Protein AF-A0A7C1YA72-F1 (afdb_monomer_lite)

Foldseek 3Di:
DDDPPDDPPQWDWDWDDDPFKTWIWTQDPNKIKIWIWGWDDDAFIKIWIWIDINNHTDDIDIDTHRDDDPVVVVVVSVVVRVVVVCVVVVVVVLVVVLVVLVVVLVVCVVVVVLVVSLVSLVVSCVSVVLALQSLLSNLLSCCVPVVPLVVSLVSLVSSVVSVVVVPDDLVRDQQLSSLLSSLNSCVSNVVNVSSLVSLVRSCVSPVVPPSSVVVCVVVPVPPQFPDNVDDCPPPSRPPVSVVCVVVVVD

pLDDT: mean 84.55, std 15.11, range [25.08, 98.69]

Sequence (250 aa):
MYYLVMEKRDVINIVSRKSSDFSTKIEHQGKLFYIITEIHGGEPVTISTTIYLEGAHIETLKLTTPVKDENELSALVDRQHDRAVRKITEEETANKTRIAYFREIKHLVRTGYGPRALDATRKALEEFPEDPLMTSYHAYLTATVDNDYDRAVELCREAVKRLKESGATAFDFPYPLFHLNIGRAYLKANMKKDAVESFQKGLSFDPRNRDIVSELKRLGMRKRPIFPSLSRSHPLNKYPGIILTRLKLR

Secondary structure (DSSP, 8-state):
-------S-S--EEEEEETTEEEEEEEETTEEEEEEEEEE-SSSEEEEEEEEETTEEEEEEEEEE----HHHHHHHHHHHHHHHHHHHHHHHHHHHHHHHHHHHHHHHHHHT-HHHHHHHHHHHHHH-TT-HHHHHHHHHHIIIII--HHHHHHHHHHHHHHHHHTT--TTTS-HHHHHHHHHHHHHHTT-HHHHHHHHHHHHHH-TT-HHHHHHHHHTT--PPPSSTTS-TTSHHHHHHHHHHHHTT--

Radius of gyration: 26.86 Å; chains: 1; bounding box: 64×51×76 Å

Structure (mmCIF, N/CA/C/O backbone):
data_AF-A0A7C1YA72-F1
#
_entry.id   AF-A0A7C1YA72-F1
#
loop_
_atom_site.group_PDB
_atom_site.id
_atom_site.type_symbol
_atom_site.label_atom_id
_atom_site.label_alt_id
_atom_site.label_comp_id
_atom_site.label_asym_id
_atom_site.label_entity_id
_atom_site.label_seq_id
_atom_site.pdbx_PDB_ins_code
_atom_site.Cartn_x
_atom_site.Cartn_y
_atom_site.Cartn_z
_atom_site.occupancy
_atom_site.B_iso_or_equiv
_atom_site.auth_seq_id
_atom_site.auth_comp_id
_atom_site.auth_asym_id
_atom_site.auth_atom_id
_atom_site.pdbx_PDB_model_num
ATOM 1 N N . MET A 1 1 ? 7.401 -26.619 -8.516 1.00 33.22 1 MET A N 1
ATOM 2 C CA . MET A 1 1 ? 7.842 -25.296 -9.000 1.00 33.22 1 MET A CA 1
ATOM 3 C C . MET A 1 1 ? 7.022 -24.993 -10.248 1.00 33.22 1 MET A C 1
ATOM 5 O O . MET A 1 1 ? 7.375 -25.448 -11.324 1.00 33.22 1 MET A O 1
ATOM 9 N N . TYR A 1 2 ? 5.839 -24.398 -10.084 1.00 25.08 2 TYR A N 1
ATOM 10 C CA . TYR A 1 2 ? 4.925 -24.144 -11.202 1.00 25.08 2 TYR A CA 1
ATOM 11 C C . TYR A 1 2 ? 5.231 -22.760 -11.777 1.00 25.08 2 TYR A C 1
ATOM 13 O O . TYR A 1 2 ? 4.867 -21.752 -11.180 1.00 25.08 2 TYR A O 1
ATOM 21 N N . TYR A 1 3 ? 5.930 -22.721 -12.912 1.00 28.95 3 TYR A N 1
ATOM 22 C CA . TYR A 1 3 ? 6.029 -21.520 -13.736 1.00 28.95 3 TYR A CA 1
ATOM 23 C C . TYR A 1 3 ? 4.680 -21.309 -14.427 1.00 28.95 3 TYR A C 1
ATOM 25 O O . TYR A 1 3 ? 4.281 -22.100 -15.281 1.00 28.95 3 TYR A O 1
ATOM 33 N N . LEU A 1 4 ? 3.961 -20.259 -14.032 1.00 27.27 4 LEU A N 1
ATOM 34 C CA . LEU A 1 4 ? 2.772 -19.803 -14.739 1.00 27.27 4 LEU A CA 1
ATOM 35 C C . LEU A 1 4 ? 3.249 -19.093 -16.015 1.00 27.27 4 LEU A C 1
ATOM 37 O O . LEU A 1 4 ? 3.658 -17.935 -15.983 1.00 27.27 4 LEU A O 1
ATOM 41 N N . VAL A 1 5 ? 3.258 -19.809 -17.138 1.00 34.44 5 VAL A N 1
ATOM 42 C CA . VAL A 1 5 ? 3.438 -19.206 -18.463 1.00 34.44 5 VAL A CA 1
ATOM 43 C C . VAL A 1 5 ? 2.192 -18.357 -18.729 1.00 34.44 5 VAL A C 1
ATOM 45 O O . VAL A 1 5 ? 1.133 -18.895 -19.041 1.00 34.44 5 VAL A O 1
ATOM 48 N N . MET A 1 6 ? 2.285 -17.039 -18.524 1.00 33.16 6 MET A N 1
ATOM 49 C CA . MET A 1 6 ? 1.198 -16.116 -18.860 1.00 33.16 6 MET A CA 1
ATOM 50 C C . MET A 1 6 ? 1.021 -16.061 -20.380 1.00 33.16 6 MET A C 1
ATOM 52 O O . MET A 1 6 ? 1.974 -15.824 -21.124 1.00 33.16 6 MET A O 1
ATOM 56 N N . GLU A 1 7 ? -0.207 -16.291 -20.845 1.00 36.88 7 GLU A N 1
ATOM 57 C CA . GLU A 1 7 ? -0.567 -16.176 -22.254 1.00 36.88 7 GLU A CA 1
ATOM 58 C C . GLU A 1 7 ? -0.405 -14.728 -22.752 1.00 36.88 7 GLU A C 1
ATOM 60 O O . GLU A 1 7 ? -0.926 -13.781 -22.168 1.00 36.88 7 GLU A O 1
ATOM 65 N N . LYS A 1 8 ? 0.286 -14.594 -23.889 1.00 45.16 8 LYS A N 1
ATOM 66 C CA . LYS A 1 8 ? 0.546 -13.404 -24.725 1.00 45.16 8 LYS A CA 1
ATOM 67 C C . LYS A 1 8 ? -0.725 -12.712 -25.288 1.00 45.16 8 LYS A C 1
ATOM 69 O O . LYS A 1 8 ? -0.730 -12.301 -26.442 1.00 45.16 8 LYS A O 1
ATOM 74 N N . ARG A 1 9 ? -1.837 -12.632 -24.550 1.00 43.72 9 ARG A N 1
ATOM 75 C CA . ARG A 1 9 ? -3.136 -12.212 -25.123 1.00 43.72 9 ARG A CA 1
ATOM 76 C C . ARG A 1 9 ? -3.418 -10.702 -25.124 1.00 43.72 9 ARG A C 1
ATOM 78 O O . ARG A 1 9 ? -4.253 -10.294 -25.917 1.00 43.72 9 ARG A O 1
ATOM 85 N N . ASP A 1 10 ? -2.683 -9.885 -24.364 1.00 47.34 10 ASP A N 1
ATOM 86 C CA . ASP A 1 10 ? -3.024 -8.455 -24.188 1.00 47.34 10 ASP A CA 1
ATOM 87 C C . ASP A 1 10 ? -1.997 -7.457 -24.756 1.00 47.34 10 ASP A C 1
ATOM 89 O O . ASP A 1 10 ? -2.099 -6.262 -24.498 1.00 47.34 10 ASP A O 1
ATOM 93 N N . VAL A 1 11 ? -0.988 -7.915 -25.505 1.00 47.69 11 VAL A N 1
ATOM 94 C CA . VAL A 1 11 ? 0.059 -7.032 -26.047 1.00 47.69 11 VAL A CA 1
ATOM 95 C C . VAL A 1 11 ? 0.218 -7.266 -27.544 1.00 47.69 11 VAL A C 1
ATOM 97 O O . VAL A 1 11 ? 0.832 -8.245 -27.976 1.00 47.69 11 VAL A O 1
ATOM 100 N N . ILE A 1 12 ? -0.331 -6.352 -28.345 1.00 59.88 12 ILE A N 1
ATOM 101 C CA . ILE A 1 12 ? -0.108 -6.315 -29.793 1.00 59.88 12 ILE A CA 1
ATOM 102 C C . ILE A 1 12 ? 1.116 -5.439 -30.044 1.00 59.88 12 ILE A C 1
ATOM 104 O O . ILE A 1 12 ? 1.032 -4.215 -29.968 1.00 59.88 12 ILE A O 1
ATOM 108 N N . ASN A 1 13 ? 2.246 -6.078 -30.345 1.00 56.44 13 ASN A N 1
ATOM 109 C CA . ASN A 1 13 ? 3.475 -5.388 -30.719 1.00 56.44 13 ASN A CA 1
ATOM 110 C C . ASN A 1 13 ? 3.558 -5.272 -32.237 1.00 56.44 13 ASN A C 1
ATOM 112 O O . ASN A 1 13 ? 3.659 -6.280 -32.939 1.00 56.44 13 ASN A O 1
ATOM 116 N N . ILE A 1 14 ? 3.558 -4.038 -32.734 1.00 66.19 14 ILE A N 1
ATOM 117 C CA . ILE A 1 14 ? 3.869 -3.740 -34.133 1.00 66.19 14 ILE A CA 1
ATOM 118 C C . ILE A 1 14 ? 5.165 -2.945 -34.135 1.00 66.19 14 ILE A C 1
ATOM 120 O O . ILE A 1 14 ? 5.203 -1.823 -33.628 1.00 66.19 14 ILE A O 1
ATOM 124 N N . VAL A 1 15 ? 6.209 -3.556 -34.688 1.00 65.94 15 VAL A N 1
ATOM 125 C CA . VAL A 1 15 ? 7.555 -2.989 -34.764 1.00 65.94 15 VAL A CA 1
ATOM 126 C C . VAL A 1 15 ? 7.811 -2.529 -36.195 1.00 65.94 15 VAL A C 1
ATOM 128 O O . VAL A 1 15 ? 7.643 -3.304 -37.137 1.00 65.94 15 VAL A O 1
ATOM 131 N N . SER A 1 16 ? 8.223 -1.275 -36.361 1.00 65.12 16 SER A N 1
ATOM 132 C CA . SER A 1 16 ? 8.635 -0.707 -37.646 1.00 65.12 16 SER A CA 1
ATOM 133 C C . SER A 1 16 ? 10.091 -0.269 -37.575 1.00 65.12 16 SER A C 1
ATOM 135 O O . SER A 1 16 ? 10.494 0.429 -36.646 1.00 65.12 16 SER A O 1
ATOM 137 N N . ARG A 1 17 ? 10.873 -0.645 -38.590 1.00 61.62 17 ARG A N 1
ATOM 138 C CA . ARG A 1 17 ? 12.284 -0.273 -38.726 1.00 61.62 17 ARG A CA 1
ATOM 139 C C . ARG A 1 17 ? 12.458 0.463 -40.059 1.00 61.62 17 ARG A C 1
ATOM 141 O O . ARG A 1 17 ? 12.467 -0.166 -41.115 1.00 61.62 17 ARG A O 1
ATOM 148 N N . LYS A 1 18 ? 12.520 1.798 -40.022 1.00 57.44 18 LYS A N 1
ATOM 149 C CA . LYS A 1 18 ? 12.964 2.629 -41.159 1.00 57.44 18 LYS A CA 1
ATOM 150 C C . LYS A 1 18 ? 14.380 3.128 -40.874 1.00 57.44 18 LYS A C 1
ATOM 152 O O . LYS A 1 18 ? 14.807 3.132 -39.730 1.00 57.44 18 LYS A O 1
ATOM 157 N N . SER A 1 19 ? 15.103 3.527 -41.918 1.00 50.66 19 SER A N 1
ATOM 158 C CA . SER A 1 19 ? 16.554 3.787 -41.923 1.00 50.66 19 SER A CA 1
ATOM 159 C C . SER A 1 19 ? 17.094 4.795 -40.889 1.00 50.66 19 SER A C 1
ATOM 161 O O . SER A 1 19 ? 18.307 4.892 -40.758 1.00 50.66 19 SER A O 1
ATOM 163 N N . SER A 1 20 ? 16.243 5.523 -40.157 1.00 54.72 20 SER A N 1
ATOM 164 C CA . SER A 1 20 ? 16.632 6.441 -39.071 1.00 54.72 20 SER A CA 1
ATOM 165 C C . SER A 1 20 ? 15.836 6.271 -37.767 1.00 54.72 20 SER A C 1
ATOM 167 O O . SER A 1 20 ? 16.267 6.783 -36.734 1.00 54.72 20 SER A O 1
ATOM 169 N N . ASP A 1 21 ? 14.708 5.546 -37.801 1.00 61.56 21 ASP A N 1
ATOM 170 C CA . ASP A 1 21 ? 13.703 5.558 -36.733 1.00 61.56 21 ASP A CA 1
ATOM 171 C C . ASP A 1 21 ? 13.214 4.127 -36.447 1.00 61.56 21 ASP A C 1
ATOM 173 O O . ASP A 1 21 ? 12.765 3.394 -37.343 1.00 61.56 21 ASP A O 1
ATOM 177 N N . PHE A 1 22 ? 13.276 3.738 -35.175 1.00 78.69 22 PHE A N 1
ATOM 178 C CA . PHE A 1 22 ? 12.800 2.459 -34.657 1.00 78.69 22 PHE A CA 1
ATOM 179 C C . PHE A 1 22 ? 11.583 2.692 -33.767 1.00 78.69 22 PHE A C 1
ATOM 181 O O . PHE A 1 22 ? 11.692 3.366 -32.748 1.00 78.69 22 PHE A O 1
ATOM 188 N N . SER A 1 23 ? 10.413 2.163 -34.129 1.00 84.81 23 SER A N 1
ATOM 189 C CA . SER A 1 23 ? 9.198 2.387 -33.340 1.00 84.81 23 SER A CA 1
ATOM 190 C C . SER A 1 23 ? 8.441 1.113 -33.009 1.00 84.81 23 SER A C 1
ATOM 192 O O . SER A 1 23 ? 8.334 0.196 -33.826 1.00 84.81 23 SER A O 1
ATOM 194 N N . THR A 1 24 ? 7.880 1.095 -31.801 1.00 87.75 24 THR A N 1
ATOM 195 C CA . THR A 1 24 ? 6.980 0.049 -31.323 1.00 87.75 24 THR A CA 1
ATOM 196 C C . THR A 1 24 ? 5.694 0.691 -30.840 1.00 87.75 24 THR A C 1
ATOM 198 O O . THR A 1 24 ? 5.693 1.574 -29.978 1.00 87.75 24 THR A O 1
ATOM 201 N N . LYS A 1 25 ? 4.579 0.223 -31.394 1.00 87.19 25 LYS A N 1
ATOM 202 C CA . LYS A 1 25 ? 3.244 0.498 -30.869 1.00 87.19 25 LYS A CA 1
ATOM 203 C C . LYS A 1 25 ? 2.861 -0.626 -29.917 1.00 87.19 25 LYS A C 1
ATOM 205 O O . LYS A 1 25 ? 2.929 -1.791 -30.306 1.00 87.19 25 LYS A O 1
ATOM 210 N N . ILE A 1 26 ? 2.448 -0.257 -28.710 1.00 85.25 26 ILE A N 1
ATOM 211 C CA . ILE A 1 26 ? 1.999 -1.182 -27.671 1.00 85.25 26 ILE A CA 1
ATOM 212 C C . ILE A 1 26 ? 0.616 -0.738 -27.223 1.00 85.25 26 ILE A C 1
ATOM 214 O O . ILE A 1 26 ? 0.441 0.372 -26.723 1.00 85.25 26 ILE A O 1
ATOM 218 N N . GLU A 1 27 ? -0.374 -1.603 -27.392 1.00 82.19 27 GLU A N 1
ATOM 219 C CA . GLU A 1 27 ? -1.636 -1.450 -26.676 1.00 82.19 27 GLU A CA 1
ATOM 220 C C . GLU A 1 27 ? -1.507 -2.107 -25.305 1.00 82.19 27 GLU A C 1
ATOM 222 O O . GLU A 1 27 ? -1.067 -3.252 -25.196 1.00 82.19 27 GLU A O 1
ATOM 227 N N . HIS A 1 28 ? -1.826 -1.353 -24.257 1.00 72.75 28 HIS A N 1
ATOM 228 C CA . HIS A 1 28 ? -1.589 -1.764 -22.885 1.00 72.75 28 HIS A CA 1
ATOM 229 C C . HIS A 1 28 ? -2.632 -1.153 -21.943 1.00 72.75 28 HIS A C 1
ATOM 231 O O . HIS A 1 28 ? -2.741 0.066 -21.832 1.00 72.75 28 HIS A O 1
ATOM 237 N N . GLN A 1 29 ? -3.431 -1.994 -21.274 1.00 67.94 29 GLN A N 1
ATOM 238 C CA . GLN A 1 29 ? -4.585 -1.577 -20.449 1.00 67.94 29 GLN A CA 1
ATOM 239 C C . GLN A 1 29 ? -5.614 -0.707 -21.197 1.00 67.94 29 GLN A C 1
ATOM 241 O O . GLN A 1 29 ? -6.189 0.220 -20.627 1.00 67.94 29 GLN A O 1
ATOM 246 N N . GLY A 1 30 ? -5.823 -0.980 -22.490 1.00 75.06 30 GLY A N 1
ATOM 247 C CA . GLY A 1 30 ? -6.696 -0.185 -23.364 1.00 75.06 30 GLY A CA 1
ATOM 248 C C . GLY A 1 30 ? -6.152 1.208 -23.696 1.00 75.06 30 GLY A C 1
ATOM 249 O O . GLY A 1 30 ? -6.824 1.976 -24.379 1.00 75.06 30 GLY A O 1
ATOM 250 N N . LYS A 1 31 ? -4.941 1.532 -23.228 1.00 79.38 31 LYS A N 1
ATOM 251 C CA . LYS A 1 31 ? -4.210 2.749 -23.568 1.00 79.38 31 LYS A CA 1
ATOM 252 C C . LYS A 1 31 ? -3.142 2.440 -24.597 1.00 79.38 31 LYS A C 1
ATOM 254 O O . LYS A 1 31 ? -2.554 1.358 -24.616 1.00 79.38 31 LYS A O 1
ATOM 259 N N . LEU A 1 32 ? -2.878 3.412 -25.453 1.00 83.94 32 LEU A N 1
ATOM 260 C CA . LEU A 1 32 ? -2.000 3.223 -26.592 1.00 83.94 32 LEU A CA 1
ATOM 261 C C . LEU A 1 32 ? -0.663 3.913 -26.372 1.00 83.94 32 LEU A C 1
ATOM 263 O O . LEU A 1 32 ? -0.595 5.140 -26.354 1.00 83.94 32 LEU A O 1
ATOM 267 N N . PHE A 1 33 ? 0.395 3.125 -26.237 1.00 88.25 33 PHE A N 1
ATOM 268 C CA . PHE A 1 33 ? 1.755 3.621 -26.137 1.00 88.25 33 PHE A CA 1
ATOM 269 C C . PHE A 1 33 ? 2.441 3.577 -27.500 1.00 88.25 33 PHE A C 1
ATOM 271 O O . PHE A 1 33 ? 2.348 2.591 -28.236 1.00 88.25 33 PHE A O 1
ATOM 278 N N . TYR A 1 34 ? 3.164 4.645 -27.818 1.00 89.50 34 TYR A N 1
ATOM 279 C CA . TYR A 1 34 ? 4.090 4.688 -28.941 1.00 89.50 34 TYR A CA 1
ATOM 280 C C . TYR A 1 34 ? 5.481 4.953 -28.401 1.00 89.50 34 TYR A C 1
ATOM 282 O O . TYR A 1 34 ? 5.719 5.962 -27.746 1.00 89.50 34 TYR A O 1
ATOM 290 N N . ILE A 1 35 ? 6.395 4.038 -28.674 1.00 91.19 35 ILE A N 1
ATOM 291 C CA . ILE A 1 35 ? 7.795 4.167 -28.300 1.00 91.19 35 ILE A CA 1
ATOM 292 C C . ILE A 1 35 ? 8.547 4.402 -29.594 1.00 91.19 35 ILE A C 1
ATOM 294 O O . ILE A 1 35 ? 8.421 3.607 -30.524 1.00 91.19 35 ILE A O 1
ATOM 298 N N . ILE A 1 36 ? 9.289 5.496 -29.671 1.00 89.94 36 ILE A N 1
ATOM 299 C CA . ILE A 1 36 ? 10.061 5.872 -30.852 1.00 89.94 36 ILE A CA 1
ATOM 300 C C . ILE A 1 36 ? 11.501 6.065 -30.407 1.00 89.94 36 ILE A C 1
ATOM 302 O O . ILE A 1 36 ? 11.765 6.824 -29.480 1.00 89.94 36 ILE A O 1
ATOM 306 N N . THR A 1 37 ? 12.420 5.366 -31.053 1.00 90.88 37 THR A N 1
ATOM 307 C CA . THR A 1 37 ? 13.854 5.513 -30.863 1.00 90.88 37 THR A CA 1
ATOM 308 C C . THR A 1 37 ? 14.465 6.095 -32.124 1.00 90.88 37 THR A C 1
ATOM 310 O O . THR A 1 37 ? 14.395 5.491 -33.192 1.00 90.88 37 THR A O 1
ATOM 313 N N . GLU A 1 38 ? 15.061 7.269 -31.980 1.00 89.81 38 GLU A N 1
ATOM 314 C CA . GLU A 1 38 ? 15.675 8.042 -33.052 1.00 89.81 38 GLU A CA 1
ATOM 315 C C . GLU A 1 38 ? 17.168 8.190 -32.781 1.00 89.81 38 GLU A C 1
ATOM 317 O O . GLU A 1 38 ? 17.616 8.291 -31.631 1.00 89.81 38 GLU A O 1
ATOM 322 N N . ILE A 1 39 ? 17.945 8.219 -33.857 1.00 86.88 39 ILE A N 1
ATOM 323 C CA . ILE A 1 39 ? 19.378 8.482 -33.810 1.00 86.88 39 ILE A CA 1
ATOM 324 C C . ILE A 1 39 ? 19.610 9.909 -34.308 1.00 86.88 39 ILE A C 1
ATOM 326 O O . ILE A 1 39 ? 19.174 10.279 -35.395 1.00 86.88 39 ILE A O 1
ATOM 330 N N . HIS A 1 40 ? 20.319 10.717 -33.525 1.00 84.88 40 HIS A N 1
ATOM 331 C CA . HIS A 1 40 ? 20.661 12.092 -33.875 1.00 84.88 40 HIS A CA 1
ATOM 332 C C . HIS A 1 40 ? 22.167 12.345 -33.805 1.00 84.88 40 HIS A C 1
ATOM 334 O O . HIS A 1 40 ? 22.874 11.791 -32.960 1.00 84.88 40 HIS A O 1
ATOM 340 N N . GLY A 1 41 ? 22.626 13.296 -34.620 1.00 75.88 41 GLY A N 1
ATOM 341 C CA . GLY A 1 41 ? 24.008 13.772 -34.619 1.00 75.88 41 GLY A CA 1
ATOM 342 C C . GLY A 1 41 ? 24.950 12.934 -35.485 1.00 75.88 41 GLY A C 1
ATOM 343 O O . GLY A 1 41 ? 24.522 12.034 -36.200 1.00 75.88 41 GLY A O 1
ATOM 344 N N . GLY A 1 42 ? 26.235 13.296 -35.439 1.00 70.31 42 GLY A N 1
ATOM 345 C CA . GLY A 1 42 ? 27.318 12.632 -36.171 1.00 70.31 42 GLY A CA 1
ATOM 346 C C . GLY A 1 42 ? 28.364 12.065 -35.216 1.00 70.31 42 GLY A C 1
ATOM 347 O O . GLY A 1 42 ? 28.489 10.854 -35.105 1.00 70.31 42 GLY A O 1
ATOM 348 N N . GLU A 1 43 ? 29.072 12.926 -34.475 1.00 76.38 43 GLU A N 1
ATOM 349 C CA . GLU A 1 43 ? 30.026 12.499 -33.440 1.00 76.38 43 GLU A CA 1
ATOM 350 C C . GLU A 1 43 ? 30.034 13.478 -32.243 1.00 76.38 43 GLU A C 1
ATOM 352 O O . GLU A 1 43 ? 30.381 14.647 -32.427 1.00 76.38 43 GLU A O 1
ATOM 357 N N . PRO A 1 44 ? 29.678 13.037 -31.015 1.00 81.62 44 PRO A N 1
ATOM 358 C CA . PRO A 1 44 ? 29.122 11.726 -30.666 1.00 81.62 44 PRO A CA 1
ATOM 359 C C . PRO A 1 44 ? 27.658 11.570 -31.112 1.00 81.62 44 PRO A C 1
ATOM 361 O O . PRO A 1 44 ? 26.889 12.535 -31.148 1.00 81.62 44 PRO A O 1
ATOM 364 N N . VAL A 1 45 ? 27.263 10.334 -31.415 1.00 87.75 45 VAL A N 1
ATOM 365 C CA . VAL A 1 45 ? 25.881 9.983 -31.765 1.00 87.75 45 VAL A CA 1
ATOM 366 C C . VAL A 1 45 ? 25.016 10.016 -30.506 1.00 87.75 45 VAL A C 1
ATOM 368 O O . VAL A 1 45 ? 25.449 9.605 -29.429 1.00 87.75 45 VAL A O 1
ATOM 371 N N . THR A 1 46 ? 23.780 10.495 -30.619 1.00 89.44 46 THR A N 1
ATOM 372 C CA . THR A 1 46 ? 22.794 10.488 -29.533 1.00 89.44 46 THR A CA 1
ATOM 373 C C . THR A 1 46 ? 21.586 9.657 -29.927 1.00 89.44 46 THR A C 1
ATOM 375 O O . THR A 1 46 ? 20.924 9.954 -30.913 1.00 89.44 46 THR A O 1
ATOM 378 N N . ILE A 1 47 ? 21.272 8.647 -29.123 1.00 90.38 47 ILE A N 1
ATOM 379 C CA . ILE A 1 47 ? 20.080 7.817 -29.263 1.00 90.38 47 ILE A CA 1
ATOM 380 C C . ILE A 1 47 ? 19.018 8.346 -28.293 1.00 90.38 47 ILE A C 1
ATOM 382 O O . ILE A 1 47 ? 19.230 8.363 -27.072 1.00 90.38 47 ILE A O 1
ATOM 386 N N . SER A 1 48 ? 17.892 8.800 -28.833 1.00 91.06 48 SER A N 1
ATOM 387 C CA . SER A 1 48 ? 16.735 9.281 -28.077 1.00 91.06 48 SER A CA 1
ATOM 388 C C . SER A 1 48 ? 15.623 8.246 -28.152 1.00 91.06 48 SER A C 1
ATOM 390 O O . SER A 1 48 ? 15.133 7.979 -29.237 1.00 91.06 48 SER A O 1
ATOM 392 N N . THR A 1 49 ? 15.183 7.693 -27.023 1.00 93.06 49 THR A N 1
ATOM 393 C CA . THR A 1 49 ? 13.975 6.859 -26.947 1.00 93.06 49 THR A CA 1
ATOM 394 C C . THR A 1 49 ? 12.863 7.635 -26.253 1.00 93.06 49 THR A C 1
ATOM 396 O O . THR A 1 49 ? 12.942 7.897 -25.052 1.00 93.06 49 THR A O 1
ATOM 399 N N . THR A 1 50 ? 11.830 8.004 -26.999 1.00 90.94 50 THR A N 1
ATOM 400 C CA . THR A 1 50 ? 10.669 8.751 -26.520 1.00 90.94 50 THR A CA 1
ATOM 401 C C . THR A 1 50 ? 9.459 7.845 -26.357 1.00 90.94 50 THR A C 1
ATOM 403 O O . THR A 1 50 ? 9.116 7.076 -27.252 1.00 90.94 50 THR A O 1
ATOM 406 N N . ILE A 1 51 ? 8.798 7.962 -25.208 1.00 91.00 51 ILE A N 1
ATOM 407 C CA . ILE A 1 51 ? 7.556 7.268 -24.882 1.00 91.00 51 ILE A CA 1
ATOM 408 C C . ILE A 1 51 ? 6.407 8.269 -25.005 1.00 91.00 51 ILE A C 1
ATOM 410 O O . ILE A 1 51 ? 6.412 9.317 -24.355 1.00 91.00 51 ILE A O 1
ATOM 414 N N . TYR A 1 52 ? 5.409 7.920 -25.808 1.00 84.25 52 TYR A N 1
ATOM 415 C CA . TYR A 1 52 ? 4.143 8.629 -25.927 1.00 84.25 52 TYR A CA 1
ATOM 416 C C . TYR A 1 52 ? 3.003 7.759 -25.403 1.00 84.25 52 TYR A C 1
ATOM 418 O O . TYR A 1 52 ? 2.969 6.561 -25.675 1.00 84.25 52 TYR A O 1
ATOM 426 N N . LEU A 1 53 ? 2.040 8.369 -24.719 1.00 84.19 53 LEU A N 1
ATOM 427 C CA . LEU A 1 53 ? 0.792 7.753 -24.273 1.00 84.19 53 LEU A CA 1
ATOM 428 C C . LEU A 1 53 ? -0.373 8.490 -24.927 1.00 84.19 53 LEU A C 1
ATOM 430 O O . LEU A 1 53 ? -0.532 9.689 -24.723 1.00 84.19 53 LEU A O 1
ATOM 434 N N . GLU A 1 54 ? -1.163 7.789 -25.736 1.00 83.31 54 GLU A N 1
ATOM 435 C CA . GLU A 1 54 ? -2.301 8.355 -26.478 1.00 83.31 54 GLU A CA 1
ATOM 436 C C . GLU A 1 54 ? -1.918 9.603 -27.301 1.00 83.31 54 GLU A C 1
ATOM 438 O O . GLU A 1 54 ? -2.712 10.515 -27.507 1.00 83.31 54 GLU A O 1
ATOM 443 N N . GLY A 1 55 ? -0.670 9.642 -27.782 1.00 77.19 55 GLY A N 1
ATOM 444 C CA . GLY A 1 55 ? -0.106 10.761 -28.544 1.00 77.19 55 GLY A CA 1
ATOM 445 C C . GLY A 1 55 ? 0.505 11.884 -27.696 1.00 77.19 55 GLY A C 1
ATOM 446 O O . GLY A 1 55 ? 1.169 12.756 -28.252 1.00 77.19 55 GLY A O 1
ATOM 447 N N . ALA A 1 56 ? 0.356 11.860 -26.369 1.00 75.44 56 ALA A N 1
ATOM 448 C CA . ALA A 1 56 ? 1.016 12.800 -25.467 1.00 75.44 56 ALA A CA 1
ATOM 449 C C . ALA A 1 56 ? 2.430 12.324 -25.109 1.00 75.44 56 ALA A C 1
ATOM 451 O O . ALA A 1 56 ? 2.637 11.149 -24.814 1.00 75.44 56 ALA A O 1
ATOM 452 N N . HIS A 1 57 ? 3.403 13.237 -25.120 1.00 86.00 57 HIS A N 1
ATOM 453 C CA . HIS A 1 57 ? 4.767 12.962 -24.656 1.00 86.00 57 HIS A CA 1
ATOM 454 C C . HIS A 1 57 ? 4.769 12.625 -23.159 1.00 86.00 57 HIS A C 1
ATOM 456 O O . HIS A 1 57 ? 4.161 13.345 -22.369 1.00 86.00 57 HIS A O 1
ATOM 462 N N . ILE A 1 58 ? 5.449 11.540 -22.783 1.00 86.38 58 ILE A N 1
ATOM 463 C CA . ILE A 1 58 ? 5.615 11.120 -21.385 1.00 86.38 58 ILE A CA 1
ATOM 464 C C . ILE A 1 58 ? 7.055 11.323 -20.932 1.00 86.38 58 ILE A C 1
ATOM 466 O O . ILE A 1 58 ? 7.313 11.947 -19.906 1.00 86.38 58 ILE A O 1
ATOM 470 N N . GLU A 1 59 ? 8.008 10.784 -21.688 1.00 87.44 59 GLU A N 1
ATOM 471 C CA . GLU A 1 59 ? 9.414 10.771 -21.297 1.00 87.44 59 GLU A CA 1
ATOM 472 C C . GLU A 1 59 ? 10.304 10.611 -22.528 1.00 87.44 59 GLU A C 1
ATOM 474 O O . GLU A 1 59 ? 9.926 9.951 -23.494 1.00 87.44 59 GLU A O 1
ATOM 479 N N . THR A 1 60 ? 11.509 11.183 -22.479 1.00 90.19 60 THR A N 1
ATOM 480 C CA . THR A 1 60 ? 12.569 10.918 -23.459 1.00 90.19 60 THR A CA 1
ATOM 481 C C . THR A 1 60 ? 13.839 10.486 -22.738 1.00 90.19 60 THR A C 1
ATOM 483 O O . THR A 1 60 ? 14.426 11.260 -21.983 1.00 90.19 60 THR A O 1
ATOM 486 N N . LEU A 1 61 ? 14.295 9.267 -23.014 1.00 88.50 61 LEU A N 1
ATOM 487 C CA . LEU A 1 61 ? 15.572 8.725 -22.563 1.00 88.50 61 LEU A CA 1
ATOM 488 C C . LEU A 1 61 ? 16.646 9.055 -23.600 1.00 88.50 61 LEU A C 1
ATOM 490 O O . LEU A 1 61 ? 16.473 8.741 -24.773 1.00 88.50 61 LEU A O 1
ATOM 494 N N . LYS A 1 62 ? 17.765 9.650 -23.185 1.00 91.94 62 LYS A N 1
ATOM 495 C CA . LYS A 1 62 ? 18.882 9.974 -24.086 1.00 91.94 62 LYS A CA 1
ATOM 496 C C . LYS A 1 62 ? 20.132 9.192 -23.704 1.00 91.94 62 LYS A C 1
ATOM 498 O O . LYS A 1 62 ? 20.460 9.090 -22.524 1.00 91.94 62 LYS A O 1
ATOM 503 N N . LEU A 1 63 ? 20.827 8.663 -24.704 1.00 89.44 63 LEU A N 1
ATOM 504 C CA . LEU A 1 63 ? 22.126 8.012 -24.570 1.00 89.44 63 LEU A CA 1
ATOM 505 C C . LEU A 1 63 ? 23.068 8.585 -25.626 1.00 89.44 63 LEU A C 1
ATOM 507 O O . LEU A 1 63 ? 22.819 8.430 -26.815 1.00 89.44 63 LEU A O 1
ATOM 511 N N . THR A 1 64 ? 24.154 9.219 -25.198 1.00 89.81 64 THR A N 1
ATOM 512 C CA . THR A 1 64 ? 25.190 9.728 -26.104 1.00 89.81 64 THR A CA 1
ATOM 513 C C . THR A 1 64 ? 26.372 8.766 -26.101 1.00 89.81 64 THR A C 1
ATOM 515 O O . THR A 1 64 ? 26.837 8.362 -25.036 1.00 89.81 64 THR A O 1
ATOM 518 N N . THR A 1 65 ? 26.841 8.372 -27.284 1.00 84.31 65 THR A N 1
ATOM 519 C CA . THR A 1 65 ? 27.867 7.340 -27.465 1.00 84.31 65 THR A CA 1
ATOM 520 C C . THR A 1 65 ? 28.861 7.716 -28.575 1.00 84.31 65 THR A C 1
ATOM 522 O O . THR A 1 65 ? 28.457 8.295 -29.584 1.00 84.31 65 THR A O 1
ATOM 525 N N . PRO A 1 66 ? 30.164 7.404 -28.422 1.00 87.44 66 PRO A N 1
ATOM 526 C CA . PRO A 1 66 ? 31.161 7.575 -29.480 1.00 87.44 66 PRO A CA 1
ATOM 527 C C . PRO A 1 66 ? 31.219 6.385 -30.459 1.00 87.44 66 PRO A C 1
ATOM 529 O O . PRO A 1 66 ? 32.076 6.376 -31.340 1.00 87.44 66 PRO A O 1
ATOM 532 N N . VAL A 1 67 ? 30.372 5.362 -30.274 1.00 84.38 67 VAL A N 1
ATOM 533 C CA . VAL A 1 67 ? 30.343 4.144 -31.101 1.00 84.38 67 VAL A CA 1
ATOM 534 C C . VAL A 1 67 ? 30.076 4.488 -32.566 1.00 84.38 67 VAL A C 1
ATOM 536 O O . VAL A 1 67 ? 29.117 5.192 -32.875 1.00 84.38 67 VAL A O 1
ATOM 539 N N . LYS A 1 68 ? 30.932 3.962 -33.450 1.00 76.50 68 LYS A N 1
ATOM 540 C CA . LYS A 1 68 ? 30.891 4.196 -34.904 1.00 76.50 68 LYS A CA 1
ATOM 541 C C . LYS A 1 68 ? 30.437 2.980 -35.705 1.00 76.50 68 LYS A C 1
ATOM 543 O O . LYS A 1 68 ? 29.975 3.138 -36.827 1.00 76.50 68 LYS A O 1
ATOM 548 N N . ASP A 1 69 ? 30.619 1.781 -35.154 1.00 85.81 69 ASP A N 1
ATOM 549 C CA . ASP A 1 69 ? 30.234 0.545 -35.826 1.00 85.81 69 ASP A CA 1
ATOM 550 C C . ASP A 1 69 ? 28.705 0.454 -35.918 1.00 85.81 69 ASP A C 1
ATOM 552 O O . ASP A 1 69 ? 28.007 0.562 -34.908 1.00 85.81 69 ASP A O 1
ATOM 556 N N . GLU A 1 70 ? 28.178 0.276 -37.131 1.00 81.69 70 GLU A N 1
ATOM 557 C CA . GLU A 1 70 ? 26.732 0.262 -37.379 1.00 81.69 70 GLU A CA 1
ATOM 558 C C . GLU A 1 70 ? 26.025 -0.893 -36.658 1.00 81.69 70 GLU A C 1
ATOM 560 O O . GLU A 1 70 ? 24.905 -0.721 -36.170 1.00 81.69 70 GLU A O 1
ATOM 565 N N . ASN A 1 71 ? 26.672 -2.058 -36.535 1.00 83.31 71 ASN A N 1
ATOM 566 C CA . ASN A 1 71 ? 26.081 -3.206 -35.845 1.00 83.31 71 ASN A CA 1
ATOM 567 C C . ASN A 1 71 ? 26.031 -2.963 -34.333 1.00 83.31 71 ASN A C 1
ATOM 569 O O . ASN A 1 71 ? 25.018 -3.240 -33.687 1.00 83.31 71 ASN A O 1
ATOM 573 N N . GLU A 1 72 ? 27.102 -2.411 -33.764 1.00 83.56 72 GLU A N 1
ATOM 574 C CA . GLU A 1 72 ? 27.171 -2.039 -32.352 1.00 83.56 72 GLU A CA 1
ATOM 575 C C . GLU A 1 72 ? 26.181 -0.913 -32.016 1.00 83.56 72 GLU A C 1
ATOM 577 O O . GLU A 1 72 ? 25.497 -0.971 -30.986 1.00 83.56 72 GLU A O 1
ATOM 582 N N . LEU A 1 73 ? 26.032 0.072 -32.907 1.00 84.94 73 LEU A N 1
ATOM 583 C CA . LEU A 1 73 ? 25.049 1.144 -32.775 1.00 84.94 73 LEU A CA 1
ATOM 584 C C . LEU A 1 73 ? 23.615 0.600 -32.855 1.00 84.94 73 LEU A C 1
ATOM 586 O O . LEU A 1 73 ? 22.794 0.934 -32.000 1.00 84.94 73 LEU A O 1
ATOM 590 N N . SER A 1 74 ? 23.322 -0.300 -33.801 1.00 84.81 74 SER A N 1
ATOM 591 C CA . SER A 1 74 ? 22.020 -0.977 -33.888 1.00 84.81 74 SER A CA 1
ATOM 592 C C . SER A 1 74 ? 21.710 -1.771 -32.616 1.00 84.81 74 SER A C 1
ATOM 594 O O . SER A 1 74 ? 20.592 -1.708 -32.110 1.00 84.81 74 SER A O 1
ATOM 596 N N . ALA A 1 75 ? 22.691 -2.480 -32.050 1.00 85.06 75 ALA A N 1
ATOM 597 C CA . ALA A 1 75 ? 22.505 -3.218 -30.802 1.00 85.06 75 ALA A CA 1
ATOM 598 C C . ALA A 1 75 ? 22.255 -2.289 -29.600 1.00 85.06 75 ALA A C 1
ATOM 600 O O . ALA A 1 75 ? 21.539 -2.649 -28.663 1.00 85.06 75 ALA A O 1
ATOM 601 N N . LEU A 1 76 ? 22.843 -1.089 -29.586 1.00 86.19 76 LEU A N 1
ATOM 602 C CA . LEU A 1 76 ? 22.564 -0.073 -28.566 1.00 86.19 76 LEU A CA 1
ATOM 603 C C . LEU A 1 76 ? 21.146 0.489 -28.681 1.00 86.19 76 LEU A C 1
ATOM 605 O O . LEU A 1 76 ? 20.478 0.617 -27.654 1.00 86.19 76 LEU A O 1
ATOM 609 N N . VAL A 1 77 ? 20.688 0.769 -29.903 1.00 87.81 77 VAL A N 1
ATOM 610 C CA . VAL A 1 77 ? 19.311 1.198 -30.193 1.00 87.81 77 VAL A CA 1
ATOM 611 C C . VAL A 1 77 ? 18.316 0.150 -29.707 1.00 87.81 77 VAL A C 1
ATOM 613 O O . VAL A 1 77 ? 17.431 0.478 -28.919 1.00 87.81 77 VAL A O 1
ATOM 616 N N . ASP A 1 78 ? 18.520 -1.114 -30.087 1.00 85.50 78 ASP A N 1
ATOM 617 C CA . ASP A 1 78 ? 17.648 -2.224 -29.691 1.00 85.50 78 ASP A CA 1
ATOM 618 C C . ASP A 1 78 ? 17.600 -2.374 -28.165 1.00 85.50 78 ASP A C 1
ATOM 620 O O . ASP A 1 78 ? 16.523 -2.408 -27.574 1.00 85.50 78 ASP A O 1
ATOM 624 N N . ARG A 1 79 ? 18.757 -2.352 -27.486 1.00 85.69 79 ARG A N 1
ATOM 625 C CA . ARG A 1 79 ? 18.813 -2.427 -26.014 1.00 85.69 79 ARG A CA 1
ATOM 626 C C . ARG A 1 79 ? 18.099 -1.266 -25.328 1.00 85.69 79 ARG A C 1
ATOM 628 O O . ARG A 1 79 ? 17.430 -1.479 -24.316 1.00 85.69 79 ARG A O 1
ATOM 635 N N . GLN A 1 80 ? 18.277 -0.039 -25.818 1.00 87.38 80 GLN A N 1
ATOM 636 C CA . GLN A 1 80 ? 17.642 1.133 -25.215 1.00 87.38 80 GLN A CA 1
ATOM 637 C C . GLN A 1 80 ? 16.125 1.103 -25.424 1.00 87.38 80 GLN A C 1
ATOM 639 O O . GLN A 1 80 ? 15.372 1.374 -24.487 1.00 87.38 80 GLN A O 1
ATOM 644 N N . HIS A 1 81 ? 15.680 0.724 -26.618 1.00 88.44 81 HIS A N 1
ATOM 645 C CA . HIS A 1 81 ? 14.266 0.613 -26.939 1.00 88.44 81 HIS A CA 1
ATOM 646 C C . HIS A 1 81 ? 13.587 -0.510 -26.152 1.00 88.44 81 HIS A C 1
ATOM 648 O O . HIS A 1 81 ? 12.564 -0.278 -25.509 1.00 88.44 81 HIS A O 1
ATOM 654 N N . ASP A 1 82 ? 14.194 -1.699 -26.103 1.00 85.75 82 ASP A N 1
ATOM 655 C CA . ASP A 1 82 ? 13.699 -2.827 -25.311 1.00 85.75 82 ASP A CA 1
ATOM 656 C C . ASP A 1 82 ? 13.590 -2.465 -23.831 1.00 85.75 82 ASP A C 1
ATOM 658 O O . ASP A 1 82 ? 12.663 -2.898 -23.151 1.00 85.75 82 ASP A O 1
ATOM 662 N N . ARG A 1 83 ? 14.502 -1.635 -23.314 1.00 86.88 83 ARG A N 1
ATOM 663 C CA . ARG A 1 83 ? 14.416 -1.127 -21.942 1.00 86.88 83 ARG A CA 1
ATOM 664 C C . ARG A 1 83 ? 13.185 -0.242 -21.731 1.00 86.88 83 ARG A C 1
ATOM 666 O O . ARG A 1 83 ? 12.554 -0.351 -20.683 1.00 86.88 83 ARG A O 1
ATOM 673 N N . ALA A 1 84 ? 12.833 0.614 -22.690 1.00 84.62 84 ALA A N 1
ATOM 674 C CA . ALA A 1 84 ? 11.631 1.447 -22.607 1.00 84.62 84 ALA A CA 1
ATOM 675 C C . ALA A 1 84 ? 10.344 0.609 -22.687 1.00 84.62 84 ALA A C 1
ATOM 677 O O . ALA A 1 84 ? 9.425 0.817 -21.896 1.00 84.62 84 ALA A O 1
ATOM 678 N N . VAL A 1 85 ? 10.312 -0.391 -23.575 1.00 85.44 85 VAL A N 1
ATOM 679 C CA . VAL A 1 85 ? 9.224 -1.381 -23.662 1.00 85.44 85 VAL A CA 1
ATOM 680 C C . VAL A 1 85 ? 9.076 -2.122 -22.332 1.00 85.44 85 VAL A C 1
ATOM 682 O O . VAL A 1 85 ? 7.984 -2.170 -21.762 1.00 85.44 85 VAL A O 1
ATOM 685 N N . ARG A 1 86 ? 10.188 -2.654 -21.805 1.00 84.94 86 ARG A N 1
ATOM 686 C CA . ARG A 1 86 ? 10.217 -3.379 -20.531 1.00 84.94 86 ARG A CA 1
ATOM 687 C C . ARG A 1 86 ? 9.708 -2.521 -19.393 1.00 84.94 86 ARG A C 1
ATOM 689 O O . ARG A 1 86 ? 8.854 -3.002 -18.667 1.00 84.94 86 ARG A O 1
ATOM 696 N N . LYS A 1 87 ? 10.128 -1.255 -19.300 1.00 83.94 87 LYS A N 1
ATOM 697 C CA . LYS A 1 87 ? 9.664 -0.313 -18.270 1.00 83.94 87 LYS A CA 1
ATOM 698 C C . LYS A 1 87 ? 8.134 -0.259 -18.188 1.00 83.94 87 LYS A C 1
ATOM 700 O O . LYS A 1 87 ? 7.591 -0.417 -17.103 1.00 83.94 87 LYS A O 1
ATOM 705 N N . ILE A 1 88 ? 7.449 -0.124 -19.326 1.00 82.25 88 ILE A N 1
ATOM 706 C CA . ILE A 1 88 ? 5.976 -0.089 -19.381 1.00 82.25 88 ILE A CA 1
ATOM 707 C C . ILE A 1 88 ? 5.380 -1.430 -18.926 1.00 82.25 88 ILE A C 1
ATOM 709 O O . ILE A 1 88 ? 4.473 -1.469 -18.098 1.00 82.25 88 ILE A O 1
ATOM 713 N N . THR A 1 89 ? 5.916 -2.547 -19.425 1.00 77.06 89 THR A N 1
ATOM 714 C CA . THR A 1 89 ? 5.388 -3.886 -19.103 1.00 77.06 89 THR A CA 1
ATOM 715 C C . THR A 1 89 ? 5.687 -4.347 -17.669 1.00 77.06 89 THR A C 1
ATOM 717 O O . THR A 1 89 ? 4.869 -5.026 -17.044 1.00 7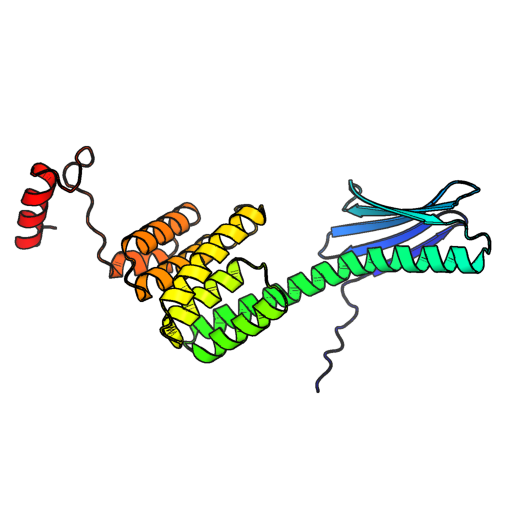7.06 89 THR A O 1
ATOM 720 N N . GLU A 1 90 ? 6.851 -3.987 -17.129 1.00 77.81 90 GLU A N 1
ATOM 721 C CA . GLU A 1 90 ? 7.297 -4.303 -15.771 1.00 77.81 90 GLU A CA 1
ATOM 722 C C . GLU A 1 90 ? 6.506 -3.483 -14.755 1.00 77.81 90 GLU A C 1
ATOM 724 O O . GLU A 1 90 ? 6.075 -4.036 -13.747 1.00 77.81 90 GLU A O 1
ATOM 729 N N . GLU A 1 91 ? 6.227 -2.208 -15.041 1.00 73.94 91 GLU A N 1
ATOM 730 C CA . GLU A 1 91 ? 5.378 -1.363 -14.196 1.00 73.94 91 GLU A CA 1
ATOM 731 C C . GLU A 1 91 ? 3.947 -1.915 -14.090 1.00 73.94 91 GLU A C 1
ATOM 733 O O . GLU A 1 91 ? 3.370 -1.965 -12.999 1.00 73.94 91 GLU A O 1
ATOM 738 N N . GLU A 1 92 ? 3.381 -2.429 -15.185 1.00 70.81 92 GLU A N 1
ATOM 739 C CA . GLU A 1 92 ? 2.102 -3.137 -15.119 1.00 70.81 92 GLU A CA 1
ATOM 740 C C . GLU A 1 92 ? 2.201 -4.446 -14.344 1.00 70.81 92 GLU A C 1
ATOM 742 O O . GLU A 1 92 ? 1.311 -4.742 -13.545 1.00 70.81 92 GLU A O 1
ATOM 747 N N . THR A 1 93 ? 3.235 -5.248 -14.588 1.00 71.69 93 THR A N 1
ATOM 748 C CA . THR A 1 93 ? 3.403 -6.524 -13.883 1.00 71.69 93 THR A CA 1
ATOM 749 C C . THR A 1 93 ? 3.492 -6.272 -12.381 1.00 71.69 93 THR A C 1
ATOM 751 O O . THR A 1 93 ? 2.756 -6.885 -11.609 1.00 71.69 93 THR A O 1
ATOM 754 N N . ALA A 1 94 ? 4.282 -5.278 -11.974 1.00 74.31 94 ALA A N 1
ATOM 755 C CA . ALA A 1 94 ? 4.360 -4.782 -10.609 1.00 74.31 94 ALA A CA 1
ATOM 756 C C . ALA A 1 94 ? 2.984 -4.339 -10.079 1.00 74.31 94 ALA A C 1
ATOM 758 O O . ALA A 1 94 ? 2.590 -4.726 -8.980 1.00 74.31 94 ALA A O 1
ATOM 759 N N . ASN A 1 95 ? 2.196 -3.596 -10.864 1.00 76.81 95 ASN A N 1
ATOM 760 C CA . ASN A 1 95 ? 0.837 -3.196 -10.484 1.00 76.81 95 ASN A CA 1
ATOM 761 C C . ASN A 1 95 ? -0.110 -4.403 -10.310 1.00 76.81 95 ASN A C 1
ATOM 763 O O . ASN A 1 95 ? -0.822 -4.496 -9.309 1.00 76.81 95 ASN A O 1
ATOM 767 N N . LYS A 1 96 ? -0.097 -5.368 -11.238 1.00 77.88 96 LYS A N 1
ATOM 768 C CA . LYS A 1 96 ? -0.892 -6.607 -11.169 1.00 77.88 96 LYS A CA 1
ATOM 769 C C . LYS A 1 96 ? -0.530 -7.422 -9.927 1.00 77.88 96 LYS A C 1
ATOM 771 O O . LYS A 1 96 ? -1.432 -7.832 -9.194 1.00 77.88 96 LYS A O 1
ATOM 776 N N . THR A 1 97 ? 0.762 -7.599 -9.658 1.00 84.12 97 THR A N 1
ATOM 777 C CA . THR A 1 97 ? 1.267 -8.307 -8.474 1.00 84.12 97 THR A CA 1
ATOM 778 C C . THR A 1 97 ? 0.867 -7.589 -7.186 1.00 84.12 97 THR A C 1
ATOM 780 O O . THR A 1 97 ? 0.296 -8.209 -6.288 1.00 84.12 97 THR A O 1
ATOM 783 N N . ARG A 1 98 ? 1.034 -6.264 -7.114 1.00 86.62 98 ARG A N 1
ATOM 784 C CA . ARG A 1 98 ? 0.578 -5.445 -5.978 1.00 86.62 98 ARG A CA 1
ATOM 785 C C . ARG A 1 98 ? -0.923 -5.608 -5.716 1.00 86.62 98 ARG A C 1
ATOM 787 O O . ARG A 1 98 ? -1.345 -5.788 -4.572 1.00 86.62 98 ARG A O 1
ATOM 794 N N . ILE A 1 99 ? -1.748 -5.592 -6.766 1.00 84.62 99 ILE A N 1
ATOM 795 C CA . ILE A 1 99 ? -3.199 -5.822 -6.661 1.00 84.62 99 ILE A CA 1
ATOM 796 C C . ILE A 1 99 ? -3.504 -7.250 -6.185 1.00 84.62 99 ILE A C 1
ATOM 798 O O . ILE A 1 99 ? -4.443 -7.444 -5.407 1.00 84.62 99 ILE A O 1
ATOM 802 N N . ALA A 1 100 ? -2.740 -8.250 -6.630 1.00 82.75 100 ALA A N 1
ATOM 803 C CA . ALA A 1 100 ? -2.898 -9.633 -6.188 1.00 82.75 100 ALA A CA 1
ATOM 804 C C . ALA A 1 100 ? -2.625 -9.771 -4.683 1.00 82.75 100 ALA A C 1
ATOM 806 O O . ALA A 1 100 ? -3.496 -10.272 -3.966 1.00 82.75 100 ALA A O 1
ATOM 807 N N . TYR A 1 101 ? -1.510 -9.216 -4.194 1.00 92.88 101 TYR A N 1
ATOM 808 C CA . TYR A 1 101 ? -1.210 -9.147 -2.761 1.00 92.88 101 TYR A CA 1
ATOM 809 C C . TYR A 1 101 ? -2.330 -8.461 -1.981 1.00 92.88 101 TYR A C 1
ATOM 811 O O . TYR A 1 101 ? -2.814 -8.991 -0.981 1.00 92.88 101 TYR A O 1
ATOM 819 N N . PHE A 1 102 ? -2.820 -7.318 -2.470 1.00 90.56 102 PHE A N 1
ATOM 820 C CA . PHE A 1 102 ? -3.913 -6.595 -1.818 1.00 90.56 102 PHE A CA 1
ATOM 821 C C . PHE A 1 102 ? -5.170 -7.463 -1.674 1.00 90.56 102 PHE A C 1
ATOM 823 O O . PHE A 1 102 ? -5.786 -7.510 -0.605 1.00 90.56 102 PHE A O 1
ATOM 830 N N . ARG A 1 103 ? -5.561 -8.166 -2.744 1.00 89.88 103 ARG A N 1
ATOM 831 C CA . ARG A 1 103 ? -6.733 -9.054 -2.739 1.00 89.88 103 ARG A CA 1
ATOM 832 C C . ARG A 1 103 ? -6.553 -10.215 -1.768 1.00 89.88 103 ARG A C 1
ATOM 834 O O . ARG A 1 103 ? -7.490 -10.512 -1.024 1.00 89.88 103 ARG A O 1
ATOM 841 N N . GLU A 1 104 ? -5.379 -10.837 -1.757 1.00 93.50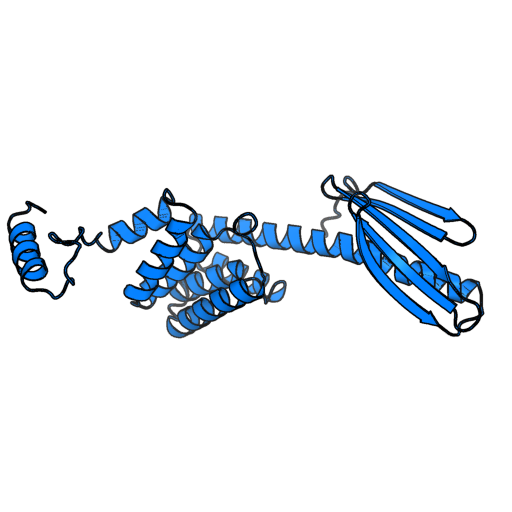 104 GLU A N 1
ATOM 842 C CA . GLU A 1 104 ? -5.054 -11.939 -0.851 1.00 93.50 104 GLU A CA 1
ATOM 843 C C . GLU A 1 104 ? -5.105 -11.492 0.613 1.00 93.50 104 GLU A C 1
ATOM 845 O O . GLU A 1 104 ? -5.863 -12.057 1.402 1.00 93.50 104 GLU A O 1
ATOM 850 N N . ILE A 1 105 ? -4.376 -10.431 0.969 1.00 96.38 105 ILE A N 1
ATOM 851 C CA . ILE A 1 105 ? -4.323 -9.895 2.337 1.00 96.38 105 ILE A CA 1
ATOM 852 C C . ILE A 1 105 ? -5.730 -9.529 2.810 1.00 96.38 105 ILE A C 1
ATOM 854 O O . ILE A 1 105 ? -6.166 -9.952 3.885 1.00 96.38 105 ILE A O 1
ATOM 858 N N . LYS A 1 106 ? -6.492 -8.797 1.988 1.00 93.00 106 LYS A N 1
ATOM 859 C CA . LYS A 1 106 ? -7.873 -8.417 2.310 1.00 93.00 106 LYS A CA 1
ATOM 860 C C . LYS A 1 106 ? -8.766 -9.641 2.519 1.00 93.00 106 LYS A C 1
ATOM 862 O O . LYS A 1 106 ? -9.599 -9.633 3.429 1.00 93.00 106 LYS A O 1
ATOM 867 N N . HIS A 1 107 ? -8.614 -10.679 1.696 1.00 92.94 107 HIS A N 1
ATOM 868 C CA . HIS A 1 107 ? -9.348 -11.929 1.860 1.00 92.94 107 HIS A CA 1
ATOM 869 C C . HIS A 1 107 ? -9.004 -12.593 3.195 1.00 92.94 107 HIS A C 1
ATOM 871 O O . HIS A 1 107 ? -9.921 -12.846 3.976 1.00 92.94 107 HIS A O 1
ATOM 877 N N . LEU A 1 108 ? -7.713 -12.794 3.483 1.00 96.00 108 LEU A N 1
ATOM 878 C CA . LEU A 1 108 ? -7.227 -13.451 4.699 1.00 96.00 108 LEU A CA 1
ATOM 879 C C . LEU A 1 108 ? -7.710 -12.737 5.966 1.00 96.00 108 LEU A C 1
ATOM 881 O O . LEU A 1 108 ? -8.252 -13.391 6.861 1.00 96.00 108 LEU A O 1
ATOM 885 N N . VAL A 1 109 ? -7.612 -11.402 5.999 1.00 95.25 109 VAL A N 1
ATOM 886 C CA . VAL A 1 109 ? -8.127 -10.563 7.096 1.00 95.25 109 VAL A CA 1
ATOM 887 C C . VAL A 1 109 ? -9.628 -10.770 7.290 1.00 95.25 109 VAL A C 1
ATOM 889 O O . VAL A 1 109 ? -10.076 -11.004 8.410 1.00 95.25 109 VAL A O 1
ATOM 892 N N . ARG A 1 110 ? -10.419 -10.735 6.209 1.00 92.75 110 ARG A N 1
ATOM 893 C CA . ARG A 1 110 ? -11.880 -10.920 6.274 1.00 92.75 110 ARG A CA 1
ATOM 894 C C . ARG A 1 110 ? -12.270 -12.313 6.774 1.00 92.75 110 ARG A C 1
ATOM 896 O O . ARG A 1 110 ? -13.283 -12.454 7.449 1.00 92.75 110 ARG A O 1
ATOM 903 N N . THR A 1 111 ? -11.490 -13.330 6.428 1.00 94.75 111 THR A N 1
ATOM 904 C CA . THR A 1 111 ? -11.711 -14.723 6.850 1.00 94.75 111 THR A CA 1
ATOM 905 C C . THR A 1 111 ? -11.131 -15.055 8.228 1.00 94.75 111 THR A C 1
ATOM 907 O O . THR A 1 111 ? -11.363 -16.150 8.724 1.00 94.75 111 THR A O 1
ATOM 910 N N . GLY A 1 112 ? -10.402 -14.130 8.861 1.00 93.38 112 GLY A N 1
ATOM 911 C CA . GLY A 1 112 ? -9.847 -14.312 10.206 1.00 93.38 112 GLY A CA 1
ATOM 912 C C . GLY A 1 112 ? -8.513 -15.066 10.274 1.00 93.38 112 GLY A C 1
ATOM 913 O O . GLY A 1 112 ? -8.055 -15.376 11.370 1.00 93.38 112 GLY A O 1
ATOM 914 N N . TYR A 1 113 ? -7.844 -15.328 9.145 1.00 96.81 113 TYR A N 1
ATOM 915 C CA . TYR A 1 113 ? -6.524 -15.979 9.118 1.00 96.81 113 TYR A CA 1
ATOM 916 C C . TYR A 1 113 ? -5.391 -14.966 9.361 1.00 96.81 113 TYR A C 1
ATOM 918 O O . TYR A 1 113 ? -4.558 -14.726 8.487 1.00 96.81 113 TYR A O 1
ATOM 926 N N . GLY A 1 114 ? -5.362 -14.368 10.557 1.00 95.81 114 GLY A N 1
ATOM 927 C CA . GLY A 1 114 ? -4.427 -13.299 10.942 1.00 95.81 114 GLY A CA 1
ATOM 928 C C . GLY A 1 114 ? -2.944 -13.607 10.676 1.00 95.81 114 GLY A C 1
ATOM 929 O O . GLY A 1 114 ? -2.315 -12.844 9.947 1.00 95.81 114 GLY A O 1
ATOM 930 N N . PRO A 1 115 ? -2.381 -14.729 11.169 1.00 97.88 115 PRO A N 1
ATOM 931 C CA . PRO A 1 115 ? -0.969 -15.058 10.946 1.00 97.88 115 PRO A CA 1
ATOM 932 C C . PRO A 1 115 ? -0.580 -15.189 9.469 1.00 97.88 115 PRO A C 1
ATOM 934 O O . PRO A 1 115 ? 0.476 -14.715 9.061 1.00 97.88 115 PRO A O 1
ATOM 937 N N . ARG A 1 116 ? -1.456 -15.770 8.638 1.00 97.88 116 ARG A N 1
ATOM 938 C CA . ARG A 1 116 ? -1.225 -15.861 7.187 1.00 97.88 116 ARG A CA 1
ATOM 939 C C . ARG A 1 116 ? -1.317 -14.499 6.512 1.00 97.88 116 ARG A C 1
ATOM 941 O O . ARG A 1 116 ? -0.541 -14.224 5.607 1.00 97.88 116 ARG A O 1
ATOM 948 N N . ALA A 1 117 ? -2.253 -13.651 6.943 1.00 97.81 117 ALA A N 1
ATOM 949 C CA . ALA A 1 117 ? -2.344 -12.286 6.439 1.00 97.81 117 ALA A CA 1
ATOM 950 C C . ALA A 1 117 ? -1.068 -11.499 6.765 1.00 97.81 117 ALA A C 1
ATOM 952 O O . ALA A 1 117 ? -0.575 -10.755 5.924 1.00 97.81 117 ALA A O 1
ATOM 953 N N . LEU A 1 118 ? -0.518 -11.688 7.969 1.00 98.25 118 LEU A N 1
ATOM 954 C CA . LEU A 1 118 ? 0.715 -11.036 8.392 1.00 98.25 118 LEU A CA 1
ATOM 955 C C . LEU A 1 118 ? 1.910 -11.490 7.544 1.00 98.25 118 LEU A C 1
ATOM 957 O O . LEU A 1 118 ? 2.655 -10.649 7.049 1.00 98.25 118 LEU A O 1
ATOM 961 N N . ASP A 1 119 ? 2.050 -12.794 7.303 1.00 98.12 119 ASP A N 1
ATOM 962 C CA . ASP A 1 119 ? 3.062 -13.332 6.384 1.00 98.12 119 ASP A CA 1
ATOM 963 C C . ASP A 1 119 ? 2.921 -12.755 4.964 1.00 98.12 119 ASP A C 1
ATOM 965 O O . ASP A 1 119 ? 3.893 -12.272 4.386 1.00 98.12 119 ASP A O 1
ATOM 969 N N . ALA A 1 120 ? 1.693 -12.695 4.437 1.00 96.88 120 ALA A N 1
ATOM 970 C CA . ALA A 1 120 ? 1.423 -12.101 3.130 1.00 96.88 120 ALA A CA 1
ATOM 971 C C . ALA A 1 120 ? 1.804 -10.610 3.069 1.00 96.88 120 ALA A C 1
ATOM 973 O O . ALA A 1 120 ? 2.354 -10.165 2.066 1.00 96.88 120 ALA A O 1
ATOM 974 N N . THR A 1 121 ? 1.581 -9.836 4.141 1.00 97.69 121 THR A N 1
ATOM 975 C CA . THR A 1 121 ? 2.049 -8.437 4.185 1.00 97.69 121 THR A CA 1
ATOM 976 C C . THR A 1 121 ? 3.568 -8.310 4.193 1.00 97.69 121 THR A C 1
ATOM 978 O O . THR A 1 121 ? 4.074 -7.368 3.594 1.00 97.69 121 THR A O 1
ATOM 981 N N . ARG A 1 122 ? 4.299 -9.236 4.831 1.00 98.00 122 ARG A N 1
ATOM 982 C CA . ARG A 1 122 ? 5.773 -9.226 4.825 1.00 98.00 122 ARG A CA 1
ATOM 983 C C . ARG A 1 122 ? 6.299 -9.453 3.410 1.00 98.00 122 ARG A C 1
ATOM 985 O O . ARG A 1 122 ? 7.048 -8.622 2.920 1.00 98.00 122 ARG A O 1
ATOM 992 N N . LYS A 1 123 ? 5.794 -10.481 2.720 1.00 97.56 123 LYS A N 1
ATOM 993 C CA . LYS A 1 123 ? 6.122 -10.761 1.309 1.00 97.56 123 LYS A CA 1
ATOM 994 C C . LYS A 1 123 ? 5.791 -9.588 0.389 1.00 97.56 123 LYS A C 1
ATOM 996 O O . LYS A 1 123 ? 6.614 -9.174 -0.417 1.00 97.56 123 LYS A O 1
ATOM 1001 N N . ALA A 1 124 ? 4.608 -8.996 0.556 1.00 94.12 124 ALA A N 1
ATOM 1002 C CA . ALA A 1 124 ? 4.221 -7.823 -0.220 1.00 94.12 124 ALA A CA 1
ATOM 1003 C C . ALA A 1 124 ? 5.181 -6.640 -0.003 1.00 94.12 124 ALA A C 1
ATOM 1005 O O . ALA A 1 124 ? 5.480 -5.928 -0.952 1.00 94.12 124 ALA A O 1
ATOM 1006 N N . LEU A 1 125 ? 5.675 -6.430 1.221 1.00 96.69 125 LEU A N 1
ATOM 1007 C CA . LEU A 1 125 ? 6.610 -5.348 1.546 1.00 96.69 125 LEU A CA 1
ATOM 1008 C C . LEU A 1 125 ? 8.069 -5.656 1.169 1.00 96.69 125 LEU A C 1
ATOM 1010 O O . LEU A 1 125 ? 8.855 -4.723 1.049 1.00 96.69 125 LEU A O 1
ATOM 1014 N N . GLU A 1 126 ? 8.442 -6.918 0.946 1.00 95.94 126 GLU A N 1
ATOM 1015 C CA . GLU A 1 126 ? 9.733 -7.265 0.332 1.00 95.94 126 GLU A CA 1
ATOM 1016 C C . GLU A 1 126 ? 9.791 -6.796 -1.131 1.00 95.94 126 GLU A C 1
ATOM 1018 O O . GLU A 1 126 ? 10.814 -6.278 -1.573 1.00 95.94 126 GLU A O 1
ATOM 1023 N N . GLU A 1 127 ? 8.682 -6.925 -1.868 1.00 92.25 127 GLU A N 1
ATOM 1024 C CA . GLU A 1 127 ? 8.580 -6.485 -3.269 1.00 92.25 127 GLU A CA 1
ATOM 1025 C C . GLU A 1 127 ? 8.184 -5.006 -3.415 1.00 92.25 127 GLU A C 1
ATOM 1027 O O . GLU A 1 127 ? 8.644 -4.317 -4.326 1.00 92.25 127 GLU A O 1
ATOM 1032 N N . PHE A 1 128 ? 7.337 -4.502 -2.515 1.00 92.00 128 PHE A N 1
ATOM 1033 C CA . PHE A 1 128 ? 6.793 -3.143 -2.538 1.00 92.00 128 PHE A CA 1
ATOM 1034 C C . PHE A 1 128 ? 7.045 -2.426 -1.201 1.00 92.00 128 PHE A C 1
ATOM 1036 O O . PHE A 1 128 ? 6.089 -2.100 -0.489 1.00 92.00 128 PHE A O 1
ATOM 1043 N N . PRO A 1 129 ? 8.315 -2.154 -0.839 1.00 93.06 129 PRO A N 1
ATOM 1044 C CA . PRO A 1 129 ? 8.678 -1.629 0.482 1.00 93.06 129 PRO A CA 1
ATOM 1045 C C . PRO A 1 129 ? 8.043 -0.274 0.789 1.00 93.06 129 PRO A C 1
ATOM 1047 O O . PRO A 1 129 ? 7.719 0.012 1.937 1.00 93.06 129 PRO A O 1
ATOM 1050 N N . GLU A 1 130 ? 7.795 0.536 -0.240 1.00 90.81 130 GLU A N 1
ATOM 1051 C CA . GLU A 1 130 ? 7.241 1.880 -0.092 1.00 90.81 130 GLU A CA 1
ATOM 1052 C C . GLU A 1 130 ? 5.711 1.942 -0.205 1.00 90.81 130 GLU A C 1
ATOM 1054 O O . GLU A 1 130 ? 5.142 3.033 -0.189 1.00 90.81 130 GLU A O 1
ATOM 1059 N N . ASP A 1 131 ? 5.010 0.803 -0.294 1.00 92.25 131 ASP A N 1
ATOM 1060 C CA . ASP A 1 131 ? 3.551 0.803 -0.420 1.00 92.25 131 ASP A CA 1
ATOM 1061 C C . ASP A 1 131 ? 2.871 1.183 0.916 1.00 92.25 131 ASP A C 1
ATOM 1063 O O . ASP A 1 131 ? 2.921 0.427 1.902 1.00 92.25 131 ASP A O 1
ATOM 1067 N N . PRO A 1 132 ? 2.181 2.339 0.986 1.00 95.12 132 PRO A N 1
ATOM 1068 C CA . PRO A 1 132 ? 1.570 2.798 2.228 1.00 95.12 132 PRO A CA 1
ATOM 1069 C C . PRO A 1 132 ? 0.378 1.931 2.653 1.00 95.12 132 PRO A C 1
ATOM 1071 O O . PRO A 1 132 ? 0.128 1.762 3.850 1.00 95.12 132 PRO A O 1
ATOM 1074 N N . LEU A 1 133 ? -0.366 1.352 1.708 1.00 95.06 133 LEU A N 1
ATOM 1075 C CA . LEU A 1 133 ? -1.515 0.508 2.013 1.00 95.06 133 LEU A CA 1
ATOM 1076 C C . LEU A 1 133 ? -1.072 -0.829 2.606 1.00 95.06 133 LEU A C 1
ATOM 1078 O O . LEU A 1 133 ? -1.626 -1.236 3.633 1.00 95.06 133 LEU A O 1
ATOM 1082 N N . MET A 1 134 ? -0.060 -1.472 2.021 1.00 96.25 134 MET A N 1
ATOM 1083 C CA . MET A 1 134 ? 0.532 -2.699 2.564 1.00 96.25 134 MET A CA 1
ATOM 1084 C C . MET A 1 134 ? 1.130 -2.445 3.944 1.00 96.25 134 MET A C 1
ATOM 1086 O O . MET A 1 134 ? 0.862 -3.209 4.872 1.00 96.25 134 MET A O 1
ATOM 1090 N N . THR A 1 135 ? 1.819 -1.312 4.123 1.00 98.31 135 THR A N 1
ATOM 1091 C CA . THR A 1 135 ? 2.347 -0.894 5.432 1.00 98.31 135 THR A CA 1
ATOM 1092 C C . THR A 1 135 ? 1.217 -0.728 6.461 1.00 98.31 135 THR A C 1
ATOM 1094 O O . THR A 1 135 ? 1.341 -1.187 7.596 1.00 98.31 135 THR A O 1
ATOM 1097 N N . SER A 1 136 ? 0.068 -0.149 6.080 1.00 98.44 136 SER A N 1
ATOM 1098 C CA . SER A 1 136 ? -1.088 -0.006 6.985 1.00 98.44 136 SER A CA 1
ATOM 1099 C C . SER A 1 136 ? -1.683 -1.352 7.416 1.00 98.44 136 SER A C 1
ATOM 1101 O O . SER A 1 136 ? -2.063 -1.522 8.577 1.00 98.44 136 SER A O 1
ATOM 1103 N N . TYR A 1 137 ? -1.752 -2.323 6.499 1.00 98.38 137 TYR A N 1
ATOM 1104 C CA . TYR A 1 137 ? -2.186 -3.682 6.813 1.00 98.38 137 TYR A CA 1
ATOM 1105 C C . TYR A 1 137 ? -1.196 -4.377 7.738 1.00 98.38 137 TYR A C 1
ATOM 1107 O O . TYR A 1 137 ? -1.622 -4.999 8.711 1.00 98.38 137 TYR A O 1
ATOM 1115 N N . HIS A 1 138 ? 0.100 -4.233 7.456 1.00 98.69 138 HIS A N 1
ATOM 1116 C CA . HIS A 1 138 ? 1.162 -4.784 8.281 1.00 98.69 138 HIS A CA 1
ATOM 1117 C C . HIS A 1 138 ? 1.064 -4.240 9.709 1.00 98.69 138 HIS A C 1
ATOM 1119 O O . HIS A 1 138 ? 0.958 -5.025 10.639 1.00 98.69 138 HIS A O 1
ATOM 1125 N N . ALA A 1 139 ? 0.933 -2.921 9.885 1.00 98.62 139 ALA A N 1
ATOM 1126 C CA . ALA A 1 139 ? 0.744 -2.294 11.195 1.00 98.62 139 ALA A CA 1
ATOM 1127 C C . ALA A 1 139 ? -0.452 -2.875 11.974 1.00 98.62 139 ALA A C 1
ATOM 1129 O O . ALA A 1 139 ? -0.335 -3.238 13.145 1.00 98.62 139 ALA A O 1
ATOM 1130 N N . TYR A 1 140 ? -1.611 -2.993 11.319 1.00 98.62 140 TYR A N 1
ATOM 1131 C CA . TYR A 1 140 ? -2.808 -3.581 11.923 1.00 98.62 140 TYR A CA 1
ATOM 1132 C C . TYR A 1 140 ? -2.598 -5.044 12.333 1.00 98.62 140 TYR A C 1
ATOM 1134 O O . TYR A 1 140 ? -3.024 -5.456 13.417 1.00 98.62 140 TYR A O 1
ATOM 1142 N N . LEU A 1 141 ? -1.940 -5.833 11.488 1.00 98.56 141 LEU A N 1
ATOM 1143 C CA . LEU A 1 141 ? -1.693 -7.248 11.738 1.00 98.56 141 LEU A CA 1
ATOM 1144 C C . LEU A 1 141 ? -0.633 -7.464 12.819 1.00 98.56 141 LEU A C 1
ATOM 1146 O O . LEU A 1 141 ? -0.864 -8.268 13.715 1.00 98.56 141 LEU A O 1
ATOM 1150 N N . THR A 1 142 ? 0.436 -6.674 12.840 1.00 98.69 142 THR A N 1
ATOM 1151 C CA . THR A 1 142 ? 1.428 -6.654 13.925 1.00 98.69 142 THR A CA 1
ATOM 1152 C C . THR A 1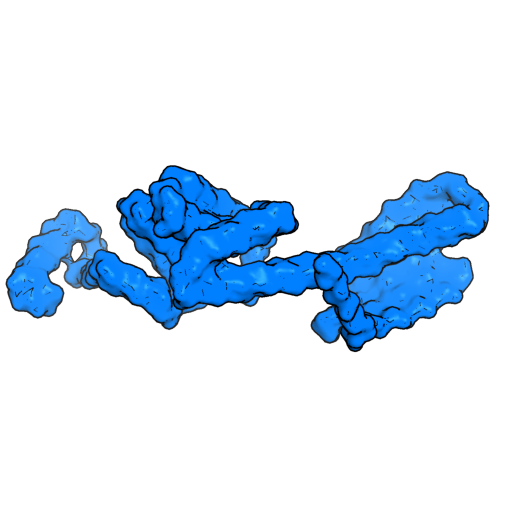 142 ? 0.758 -6.367 15.274 1.00 98.69 142 THR A C 1
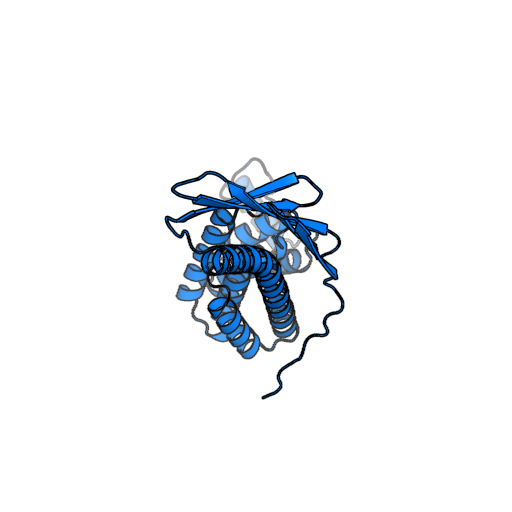ATOM 1154 O O . THR A 1 142 ? 0.947 -7.106 16.238 1.00 98.69 142 THR A O 1
ATOM 1157 N N . ALA A 1 143 ? -0.150 -5.385 15.335 1.00 98.44 143 ALA A N 1
ATOM 1158 C CA . ALA A 1 143 ? -0.878 -5.071 16.567 1.00 98.44 143 ALA A CA 1
ATOM 1159 C C . ALA A 1 143 ? -1.880 -6.156 17.008 1.00 98.44 143 ALA A C 1
ATOM 1161 O O . ALA A 1 143 ? -2.266 -6.202 18.174 1.00 98.44 143 ALA A O 1
ATOM 1162 N N . THR A 1 144 ? -2.398 -6.970 16.084 1.00 96.81 144 THR A N 1
ATOM 1163 C CA . THR A 1 144 ? -3.487 -7.927 16.369 1.00 96.81 144 THR A CA 1
ATOM 1164 C C . THR A 1 144 ? -3.025 -9.367 16.519 1.00 96.81 144 THR A C 1
ATOM 1166 O O . THR A 1 144 ? -3.689 -10.125 17.223 1.00 96.81 144 THR A O 1
ATOM 1169 N N . VAL A 1 145 ? -1.946 -9.739 15.835 1.00 97.88 145 VAL A N 1
ATOM 1170 C CA . VAL A 1 145 ? -1.398 -11.096 15.781 1.00 97.88 145 VAL A CA 1
ATOM 1171 C C . VAL A 1 145 ? -0.189 -11.198 16.701 1.00 97.88 145 VAL A C 1
ATOM 1173 O O . VAL A 1 145 ? -0.192 -12.032 17.602 1.00 97.88 145 VAL A O 1
ATOM 1176 N N . ASP A 1 146 ? 0.795 -10.316 16.515 1.00 97.00 146 ASP A N 1
ATOM 1177 C CA . ASP A 1 146 ? 2.038 -10.341 17.294 1.00 97.00 146 ASP A CA 1
ATOM 1178 C C . ASP A 1 146 ? 1.865 -9.650 18.659 1.00 97.00 146 ASP A C 1
ATOM 1180 O O . ASP A 1 146 ? 2.612 -9.919 19.594 1.00 97.00 146 ASP A O 1
ATOM 1184 N N . ASN A 1 147 ? 0.840 -8.797 18.800 1.00 97.62 147 ASN A N 1
ATOM 1185 C CA . ASN A 1 147 ? 0.621 -7.911 19.954 1.00 97.62 147 ASN A CA 1
ATOM 1186 C C . ASN A 1 147 ? 1.789 -6.939 20.202 1.00 97.62 147 ASN A C 1
ATOM 1188 O O . ASN A 1 147 ? 1.927 -6.398 21.299 1.00 97.62 147 ASN A O 1
ATOM 1192 N N . ASP A 1 148 ? 2.605 -6.690 19.175 1.00 98.31 148 ASP A N 1
ATOM 1193 C CA . ASP A 1 148 ? 3.674 -5.699 19.207 1.00 98.31 148 ASP A CA 1
ATOM 1194 C C . ASP A 1 148 ? 3.093 -4.320 18.870 1.00 98.31 148 ASP A C 1
ATOM 1196 O O . ASP A 1 148 ? 2.972 -3.898 17.714 1.00 98.31 148 ASP A O 1
ATOM 1200 N N . TYR A 1 149 ? 2.620 -3.644 19.914 1.00 98.25 149 TYR A N 1
ATOM 1201 C CA . TYR A 1 149 ? 1.920 -2.371 19.786 1.00 98.25 149 TYR A CA 1
ATOM 1202 C C . TYR A 1 149 ? 2.857 -1.217 19.436 1.00 98.25 149 TYR A C 1
ATOM 1204 O O . TYR A 1 149 ? 2.466 -0.345 18.659 1.00 98.25 149 TYR A O 1
ATOM 1212 N N . ASP A 1 150 ? 4.075 -1.220 19.975 1.00 98.12 150 ASP A N 1
ATOM 1213 C CA . ASP A 1 150 ? 5.053 -0.162 19.732 1.00 98.12 150 ASP A CA 1
ATOM 1214 C C . ASP A 1 150 ? 5.465 -0.171 18.261 1.00 98.12 150 ASP A C 1
ATOM 1216 O O . ASP A 1 150 ? 5.348 0.850 17.571 1.00 98.12 150 ASP A O 1
ATOM 1220 N N . ARG A 1 151 ? 5.797 -1.354 17.725 1.00 98.38 151 ARG A N 1
ATOM 1221 C CA . ARG A 1 151 ? 6.129 -1.493 16.307 1.00 98.38 151 ARG A CA 1
ATOM 1222 C C . ARG A 1 151 ? 4.953 -1.145 15.406 1.00 98.38 151 ARG A C 1
ATOM 1224 O O . ARG A 1 151 ? 5.126 -0.482 14.383 1.00 98.38 151 ARG A O 1
ATOM 1231 N N . ALA A 1 152 ? 3.738 -1.546 15.773 1.00 98.50 152 ALA A N 1
ATOM 1232 C CA . ALA A 1 152 ? 2.549 -1.194 15.007 1.00 98.50 152 ALA A CA 1
ATOM 1233 C C . ALA A 1 152 ? 2.315 0.324 14.932 1.00 98.50 152 ALA A C 1
ATOM 1235 O O . ALA A 1 152 ? 1.917 0.835 13.883 1.00 98.50 152 ALA A O 1
ATOM 1236 N N . VAL A 1 153 ? 2.569 1.061 16.017 1.00 98.62 153 VAL A N 1
ATOM 1237 C CA . VAL A 1 153 ? 2.447 2.527 16.052 1.00 98.62 153 VAL A CA 1
ATOM 1238 C C . VAL A 1 153 ? 3.487 3.193 15.152 1.00 98.62 153 VAL A C 1
ATOM 1240 O O . VAL A 1 153 ? 3.151 4.137 14.432 1.00 98.62 153 VAL A O 1
ATOM 1243 N N . GLU A 1 154 ? 4.724 2.701 15.144 1.00 98.50 154 GLU A N 1
ATOM 1244 C CA . GLU A 1 154 ? 5.762 3.169 14.218 1.00 98.50 154 GLU A CA 1
ATOM 1245 C C . GLU A 1 154 ? 5.349 2.962 12.761 1.00 98.50 154 GLU A C 1
ATOM 1247 O O . GLU A 1 154 ? 5.323 3.920 11.985 1.00 98.50 154 GLU A O 1
ATOM 1252 N N . LEU A 1 155 ? 4.929 1.740 12.419 1.00 98.56 155 LEU A N 1
ATOM 1253 C CA . LEU A 1 155 ? 4.457 1.383 11.081 1.00 98.56 155 LEU A CA 1
ATOM 1254 C C . LEU A 1 155 ? 3.255 2.239 10.654 1.00 98.56 155 LEU A C 1
ATOM 1256 O O . LEU A 1 155 ? 3.148 2.627 9.493 1.00 98.56 155 LEU A O 1
ATOM 1260 N N . CYS A 1 156 ? 2.361 2.600 11.582 1.00 98.62 156 CYS A N 1
ATOM 1261 C CA . CYS A 1 156 ? 1.257 3.515 11.284 1.00 98.62 156 CYS A CA 1
ATOM 1262 C C . CYS A 1 156 ? 1.749 4.906 10.863 1.00 98.62 156 CYS A C 1
ATOM 1264 O O . CYS A 1 156 ? 1.211 5.505 9.928 1.00 98.62 156 CYS A O 1
ATOM 1266 N N . ARG A 1 157 ? 2.760 5.442 11.556 1.00 98.25 157 ARG A N 1
ATOM 1267 C CA . ARG A 1 157 ? 3.348 6.752 11.234 1.00 98.25 157 ARG A CA 1
ATOM 1268 C C . ARG A 1 157 ? 4.085 6.708 9.899 1.00 98.25 157 ARG A C 1
ATOM 1270 O O . ARG A 1 157 ? 3.928 7.626 9.097 1.00 98.25 157 ARG A O 1
ATOM 1277 N N . GLU A 1 158 ? 4.824 5.632 9.655 1.00 97.88 158 GLU A N 1
ATOM 1278 C CA . GLU A 1 158 ? 5.521 5.359 8.395 1.00 97.88 158 GLU A CA 1
ATOM 1279 C C . GLU A 1 158 ? 4.542 5.285 7.219 1.00 97.88 158 GLU A C 1
ATOM 1281 O O . GLU A 1 158 ? 4.707 6.004 6.236 1.00 97.88 158 GLU A O 1
ATOM 1286 N N . ALA A 1 159 ? 3.453 4.526 7.358 1.00 97.62 159 ALA A N 1
ATOM 1287 C CA . ALA A 1 159 ? 2.411 4.414 6.341 1.00 97.62 159 ALA A CA 1
ATOM 1288 C C . ALA A 1 159 ? 1.797 5.780 5.981 1.00 97.62 159 ALA A C 1
ATOM 1290 O O . ALA A 1 159 ? 1.587 6.088 4.808 1.00 97.62 159 ALA A O 1
ATOM 1291 N N . VAL A 1 160 ? 1.527 6.631 6.980 1.00 96.25 160 VAL A N 1
ATOM 1292 C CA . VAL A 1 160 ? 0.997 7.990 6.757 1.00 96.25 160 VAL A CA 1
ATOM 1293 C C . VAL A 1 160 ? 2.027 8.896 6.082 1.00 96.25 160 VAL A C 1
ATOM 1295 O O . VAL A 1 160 ? 1.649 9.716 5.245 1.00 96.25 160 VAL A O 1
ATOM 1298 N N . LYS A 1 161 ? 3.309 8.774 6.440 1.00 95.44 161 LYS A N 1
ATOM 1299 C CA . LYS A 1 161 ? 4.398 9.521 5.802 1.00 95.44 161 LYS A CA 1
ATOM 1300 C C . LYS A 1 161 ? 4.524 9.137 4.323 1.00 95.44 161 LYS A C 1
ATOM 1302 O O . LYS A 1 161 ? 4.404 10.019 3.477 1.00 95.44 161 LYS A O 1
ATOM 1307 N N . ARG A 1 162 ? 4.626 7.840 4.021 1.00 92.81 162 ARG A N 1
ATOM 1308 C CA . ARG A 1 162 ? 4.695 7.303 2.650 1.00 92.81 162 ARG A CA 1
ATOM 1309 C C . ARG A 1 162 ? 3.513 7.727 1.793 1.00 92.81 162 ARG A C 1
ATOM 1311 O O . ARG A 1 162 ? 3.689 8.138 0.654 1.00 92.81 162 ARG A O 1
ATOM 1318 N N . LEU A 1 163 ? 2.300 7.698 2.350 1.00 91.88 163 LEU A N 1
ATOM 1319 C CA . LEU A 1 163 ? 1.114 8.141 1.619 1.00 91.88 163 LEU A CA 1
ATOM 1320 C C . LEU A 1 163 ? 1.222 9.612 1.195 1.00 91.88 163 LEU A C 1
ATOM 1322 O O . LEU A 1 163 ? 0.875 9.945 0.066 1.00 91.88 163 LEU A O 1
ATOM 1326 N N . LYS A 1 164 ? 1.736 10.489 2.066 1.00 88.69 164 LYS A N 1
ATOM 1327 C CA . LYS A 1 164 ? 1.960 11.901 1.720 1.00 88.69 164 LYS A CA 1
ATOM 1328 C C . LYS A 1 164 ? 3.031 12.067 0.643 1.00 88.69 164 LYS A C 1
ATOM 1330 O O . LYS A 1 164 ? 2.860 12.894 -0.243 1.00 88.69 164 LYS A O 1
ATOM 1335 N N . GLU A 1 165 ? 4.107 11.291 0.724 1.00 85.31 165 GLU A N 1
ATOM 1336 C CA . GLU A 1 165 ? 5.226 11.336 -0.226 1.00 85.31 165 GLU A CA 1
ATOM 1337 C C . GLU A 1 165 ? 4.852 10.750 -1.596 1.00 85.31 165 GLU A C 1
ATOM 1339 O O . GLU A 1 165 ? 5.349 11.218 -2.613 1.00 85.31 165 GLU A O 1
ATOM 1344 N N . SER A 1 166 ? 3.918 9.794 -1.640 1.00 80.19 166 SER A N 1
ATOM 1345 C CA . SER A 1 166 ? 3.468 9.150 -2.882 1.00 80.19 166 SER A CA 1
ATOM 1346 C C . SER A 1 166 ? 2.700 10.070 -3.839 1.00 80.19 166 SER A C 1
ATOM 1348 O O . SER A 1 166 ? 2.509 9.715 -4.998 1.00 80.19 166 SER A O 1
ATOM 1350 N N . GLY A 1 167 ? 2.204 11.220 -3.366 1.00 71.50 167 GLY A N 1
ATOM 1351 C CA . GLY A 1 167 ? 1.370 12.117 -4.174 1.00 71.50 167 GLY A CA 1
ATOM 1352 C C . GLY A 1 167 ? 0.032 11.510 -4.619 1.00 71.50 167 GLY A C 1
ATOM 1353 O O . GLY A 1 167 ? -0.612 12.063 -5.509 1.00 71.50 167 GLY A O 1
ATOM 1354 N N . ALA A 1 168 ? -0.390 10.385 -4.023 1.00 72.94 168 ALA A N 1
ATOM 1355 C CA . ALA A 1 168 ? -1.620 9.694 -4.391 1.00 72.94 168 ALA A CA 1
ATOM 1356 C C . ALA A 1 168 ? -2.840 10.626 -4.315 1.00 72.94 168 ALA A C 1
ATOM 1358 O O . ALA A 1 168 ? -2.989 11.415 -3.377 1.00 72.94 168 ALA A O 1
ATOM 1359 N N . THR A 1 169 ? -3.725 10.514 -5.307 1.00 61.75 169 THR A N 1
ATOM 1360 C CA . THR A 1 169 ? -4.979 11.270 -5.349 1.00 61.75 169 THR A CA 1
ATOM 1361 C C . THR A 1 169 ? -6.126 10.468 -4.736 1.00 61.75 169 THR A C 1
ATOM 1363 O O . THR A 1 169 ? -6.080 9.239 -4.657 1.00 61.75 169 THR A O 1
ATOM 1366 N N . ALA A 1 170 ? -7.197 11.162 -4.335 1.00 55.97 170 ALA A N 1
ATOM 1367 C CA . ALA A 1 170 ? -8.398 10.563 -3.743 1.00 55.97 170 ALA A CA 1
ATOM 1368 C C . ALA A 1 170 ? -9.048 9.455 -4.598 1.00 55.97 170 ALA A C 1
ATOM 1370 O O . ALA A 1 170 ? -9.733 8.598 -4.042 1.00 55.97 170 ALA A O 1
ATOM 1371 N N . PHE A 1 171 ? -8.847 9.470 -5.920 1.00 50.06 171 PHE A N 1
ATOM 1372 C CA . PHE A 1 171 ? -9.460 8.515 -6.847 1.00 50.06 171 PHE A CA 1
ATOM 1373 C C . PHE A 1 171 ? -8.685 7.197 -6.967 1.00 50.06 171 PHE A C 1
ATOM 1375 O O . PHE A 1 171 ? -9.296 6.162 -7.229 1.00 50.06 171 PHE A O 1
ATOM 1382 N N . ASP A 1 172 ? -7.378 7.212 -6.704 1.00 68.56 172 ASP A N 1
ATOM 1383 C CA . ASP A 1 172 ? -6.489 6.081 -7.001 1.00 68.56 172 ASP A CA 1
ATOM 1384 C C . ASP A 1 172 ? -6.129 5.246 -5.764 1.00 68.56 172 ASP A C 1
ATOM 1386 O O . ASP A 1 172 ? -5.544 4.168 -5.877 1.00 68.56 172 ASP A O 1
ATOM 1390 N N . PHE A 1 173 ? -6.482 5.720 -4.564 1.00 80.75 173 PHE A N 1
ATOM 1391 C CA . PHE A 1 173 ? -6.057 5.112 -3.307 1.00 80.75 173 PHE A CA 1
ATOM 1392 C C . PHE A 1 173 ? -7.240 4.796 -2.375 1.00 80.75 173 PHE A C 1
ATOM 1394 O O . PHE A 1 173 ? -8.119 5.636 -2.170 1.00 80.75 173 PHE A O 1
ATOM 1401 N N . PRO A 1 174 ? -7.290 3.607 -1.742 1.00 88.94 174 PRO A N 1
ATOM 1402 C CA . PRO A 1 174 ? -8.400 3.214 -0.876 1.00 88.94 174 PRO A CA 1
ATOM 1403 C C . PRO A 1 174 ? -8.296 3.851 0.525 1.00 88.94 174 PRO A C 1
ATOM 1405 O O . PRO A 1 174 ? -8.162 3.156 1.537 1.00 88.94 174 PRO A O 1
ATOM 1408 N N . TYR A 1 175 ? -8.410 5.181 0.598 1.00 91.00 175 TYR A N 1
ATOM 1409 C CA . TYR A 1 175 ? -8.285 5.971 1.832 1.00 91.00 175 TYR A CA 1
ATOM 1410 C C . TYR A 1 175 ? -9.144 5.483 3.008 1.00 91.00 175 TYR A C 1
ATOM 1412 O O . TYR A 1 175 ? -8.613 5.417 4.121 1.00 91.00 175 TYR A O 1
ATOM 1420 N N . PRO A 1 176 ? -10.432 5.108 2.833 1.00 93.88 176 PRO A N 1
ATOM 1421 C CA . PRO A 1 176 ? -11.235 4.628 3.957 1.00 93.88 176 PRO A CA 1
ATOM 1422 C C . PRO A 1 176 ? -10.636 3.372 4.596 1.00 93.88 176 PRO A C 1
ATOM 1424 O O . PRO A 1 176 ? -10.540 3.272 5.815 1.00 93.88 176 PRO A O 1
ATOM 1427 N N . LEU A 1 177 ? -10.173 2.428 3.776 1.00 95.69 177 LEU A N 1
ATOM 1428 C CA . LEU A 1 177 ? -9.572 1.183 4.247 1.00 95.69 177 LEU A CA 1
ATOM 1429 C C . LEU A 1 177 ? -8.207 1.420 4.901 1.00 95.69 177 LEU A C 1
ATOM 1431 O O . LEU A 1 177 ? -7.942 0.874 5.970 1.00 95.69 177 LEU A O 1
ATOM 1435 N N . PHE A 1 178 ? -7.377 2.273 4.300 1.00 97.06 178 PHE A N 1
ATOM 1436 C CA . PHE A 1 178 ? -6.104 2.689 4.884 1.00 97.06 178 PHE A CA 1
ATOM 1437 C C . PHE A 1 178 ? -6.304 3.245 6.301 1.00 97.06 178 PHE A C 1
ATOM 1439 O O . PHE A 1 178 ? -5.717 2.761 7.267 1.00 97.06 178 PHE A O 1
ATOM 1446 N N . HIS A 1 179 ? -7.213 4.206 6.457 1.00 98.00 179 HIS A N 1
ATOM 1447 C CA . HIS A 1 179 ? -7.500 4.812 7.753 1.00 98.00 179 HIS A CA 1
ATOM 1448 C C . HIS A 1 179 ? -8.199 3.867 8.740 1.00 98.00 179 HIS A C 1
ATOM 1450 O O . HIS A 1 179 ? -7.983 3.986 9.948 1.00 98.00 179 HIS A O 1
ATOM 1456 N N . LEU A 1 180 ? -8.996 2.911 8.256 1.00 98.31 180 LEU A N 1
ATOM 1457 C CA . LEU A 1 18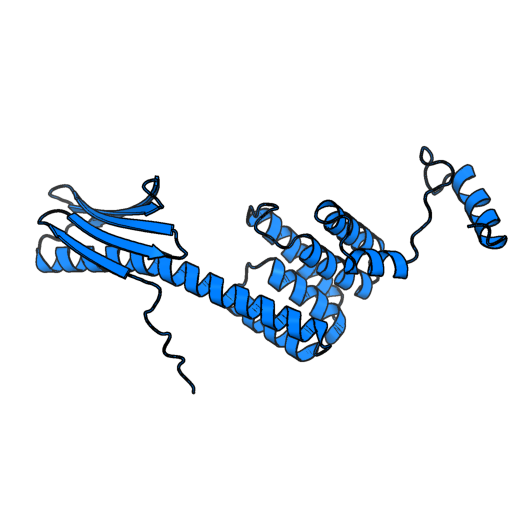0 ? -9.565 1.842 9.078 1.00 98.31 180 LEU A CA 1
ATOM 1458 C C . LEU A 1 180 ? -8.465 0.964 9.691 1.00 98.31 180 LEU A C 1
ATOM 1460 O O . LEU A 1 180 ? -8.515 0.688 10.890 1.00 98.31 180 LEU A O 1
ATOM 1464 N N . ASN A 1 181 ? -7.470 0.553 8.900 1.00 98.50 181 ASN A N 1
ATOM 1465 C CA . ASN A 1 181 ? -6.346 -0.258 9.376 1.00 98.50 181 ASN A CA 1
ATOM 1466 C C . ASN A 1 181 ? -5.540 0.484 10.451 1.00 98.50 181 ASN A C 1
ATOM 1468 O O . ASN A 1 181 ? -5.359 -0.037 11.552 1.00 98.50 181 ASN A O 1
ATOM 1472 N N . ILE A 1 182 ? -5.149 1.732 10.169 1.00 98.62 182 ILE A N 1
ATOM 1473 C CA . ILE A 1 182 ? -4.420 2.595 11.112 1.00 98.62 182 ILE A CA 1
ATOM 1474 C C . ILE A 1 182 ? -5.220 2.789 12.405 1.00 98.62 182 ILE A C 1
ATOM 1476 O O . ILE A 1 182 ? -4.698 2.619 13.506 1.00 98.62 182 ILE A O 1
ATOM 1480 N N . GLY A 1 183 ? -6.516 3.093 12.291 1.00 98.31 183 GLY A N 1
ATOM 1481 C CA . GLY A 1 183 ? -7.366 3.288 13.459 1.00 98.31 183 GLY A CA 1
ATOM 1482 C C . GLY A 1 183 ? -7.488 2.026 14.315 1.00 98.31 183 GLY A C 1
ATOM 1483 O O . GLY A 1 183 ? -7.420 2.104 15.541 1.00 98.31 183 GLY A O 1
ATOM 1484 N N . ARG A 1 184 ? -7.601 0.845 13.697 1.00 98.38 184 ARG A N 1
ATOM 1485 C CA . ARG A 1 184 ? -7.630 -0.440 14.415 1.00 98.38 184 ARG A CA 1
ATOM 1486 C C . ARG A 1 184 ? -6.303 -0.766 15.098 1.00 98.38 184 ARG A C 1
ATOM 1488 O O . ARG A 1 184 ? -6.330 -1.259 16.225 1.00 98.38 184 ARG A O 1
ATOM 1495 N N . ALA A 1 185 ? -5.173 -0.476 14.456 1.00 98.62 185 ALA A N 1
ATOM 1496 C CA . ALA A 1 185 ? -3.851 -0.627 15.058 1.00 98.62 185 ALA A CA 1
ATOM 1497 C C . ALA A 1 185 ? -3.712 0.264 16.305 1.00 98.62 185 ALA A C 1
ATOM 1499 O O . ALA A 1 185 ? -3.401 -0.230 17.388 1.00 98.62 185 ALA A O 1
ATOM 1500 N N . TYR A 1 186 ? -4.082 1.545 16.200 1.00 98.50 186 TYR A N 1
ATOM 1501 C CA . TYR A 1 186 ? -4.098 2.453 17.350 1.00 98.50 186 TYR A CA 1
ATOM 1502 C C . TYR A 1 186 ? -5.047 2.002 18.462 1.00 98.50 186 TYR A C 1
ATOM 1504 O O . TYR A 1 186 ? -4.714 2.135 19.638 1.00 98.50 186 TYR A O 1
ATOM 1512 N N . LEU A 1 187 ? -6.211 1.429 18.137 1.00 97.00 187 LEU A N 1
ATOM 1513 C CA . LEU A 1 187 ? -7.093 0.861 19.160 1.00 97.00 187 LEU A CA 1
ATOM 1514 C C . LEU A 1 187 ? -6.452 -0.294 19.920 1.00 97.00 187 LEU A C 1
ATOM 1516 O O . LEU A 1 187 ? -6.619 -0.368 21.138 1.00 97.00 187 LEU A O 1
ATOM 1520 N N . LYS A 1 188 ? -5.736 -1.179 19.221 1.00 97.44 188 LYS A N 1
ATOM 1521 C CA . LYS A 1 188 ? -4.998 -2.277 19.851 1.00 97.44 188 LYS A CA 1
ATOM 1522 C C . LYS A 1 188 ? -3.885 -1.764 20.761 1.00 97.44 188 LYS A C 1
ATOM 1524 O O . LYS A 1 188 ? -3.773 -2.249 21.878 1.00 97.44 188 LYS A O 1
ATOM 1529 N N . ALA A 1 189 ? -3.205 -0.694 20.357 1.00 96.94 189 ALA A N 1
ATOM 1530 C CA . ALA A 1 189 ? -2.239 0.032 21.182 1.00 96.94 189 ALA A CA 1
ATOM 1531 C C . ALA A 1 189 ? -2.872 0.931 22.275 1.00 96.94 189 ALA A C 1
ATOM 1533 O O . ALA A 1 189 ? -2.187 1.737 22.896 1.00 96.94 189 ALA A O 1
ATOM 1534 N N . ASN A 1 190 ? -4.191 0.850 22.509 1.00 95.06 190 ASN A N 1
ATOM 1535 C CA . ASN A 1 190 ? -4.942 1.680 23.466 1.00 95.06 190 ASN A CA 1
ATOM 1536 C C . ASN A 1 190 ? -4.866 3.211 23.213 1.00 95.06 190 ASN A C 1
ATOM 1538 O O . ASN A 1 190 ? -5.260 4.024 24.055 1.00 95.06 190 ASN A O 1
ATOM 1542 N N . MET A 1 191 ? -4.459 3.627 22.013 1.00 96.50 191 MET A N 1
ATOM 1543 C CA . MET A 1 191 ? -4.375 5.018 21.556 1.00 96.50 191 MET A CA 1
ATOM 1544 C C . MET A 1 191 ? -5.720 5.491 20.986 1.00 96.50 191 MET A C 1
ATOM 1546 O O . MET A 1 191 ? -5.896 5.755 19.797 1.00 96.50 191 MET A O 1
ATOM 1550 N N . LYS A 1 192 ? -6.732 5.580 21.857 1.00 93.81 192 LYS A N 1
ATOM 1551 C CA . LYS A 1 192 ? -8.127 5.835 21.444 1.00 93.81 192 LYS A CA 1
ATOM 1552 C C . LYS A 1 192 ? -8.334 7.157 20.702 1.00 93.81 192 LYS A C 1
ATOM 1554 O O . LYS A 1 192 ? -9.213 7.230 19.848 1.00 93.81 192 LYS A O 1
ATOM 1559 N N . LYS A 1 193 ? -7.585 8.210 21.047 1.00 93.75 193 LYS A N 1
ATOM 1560 C CA . LYS A 1 193 ? -7.717 9.521 20.389 1.00 93.75 193 LYS A CA 1
ATOM 1561 C C . LYS A 1 193 ? -7.264 9.436 18.930 1.00 93.75 193 LYS A C 1
ATOM 1563 O O . LYS A 1 193 ? -8.040 9.791 18.048 1.00 93.75 193 LYS A O 1
ATOM 1568 N N . ASP A 1 194 ? -6.078 8.885 18.700 1.00 96.75 194 ASP A N 1
ATOM 1569 C CA . ASP A 1 194 ? -5.475 8.704 17.376 1.00 96.75 194 ASP A CA 1
ATOM 1570 C C . ASP A 1 194 ? -6.296 7.751 16.501 1.00 96.75 194 ASP A C 1
ATOM 1572 O O . ASP A 1 194 ? -6.487 7.986 15.305 1.00 96.75 194 ASP A O 1
ATOM 1576 N N . ALA A 1 195 ? -6.870 6.711 17.113 1.00 97.31 195 ALA A N 1
ATOM 1577 C CA . ALA A 1 195 ? -7.806 5.828 16.435 1.00 97.31 195 ALA A CA 1
ATOM 1578 C C . ALA A 1 195 ? -9.052 6.571 15.933 1.00 97.31 195 ALA A C 1
ATOM 1580 O O . ALA A 1 195 ? -9.416 6.450 14.765 1.00 97.31 195 ALA A O 1
ATOM 1581 N N . VAL A 1 196 ? -9.694 7.366 16.799 1.00 95.88 196 VAL A N 1
ATOM 1582 C CA . VAL A 1 196 ? -10.881 8.154 16.429 1.00 95.88 196 VAL A CA 1
ATOM 1583 C C . VAL A 1 196 ? -10.551 9.172 15.342 1.00 95.88 196 VAL A C 1
ATOM 1585 O O . VAL A 1 196 ? -11.336 9.316 14.408 1.00 95.88 196 VAL A O 1
ATOM 1588 N N . GLU A 1 197 ? -9.406 9.850 15.427 1.00 96.56 197 GLU A N 1
ATOM 1589 C CA . GLU A 1 197 ? -8.965 10.783 14.387 1.00 96.56 197 GLU A CA 1
ATOM 1590 C C . GLU A 1 197 ? -8.760 10.068 13.045 1.00 96.56 197 GLU A C 1
ATOM 1592 O O . GLU A 1 197 ? -9.232 10.538 12.010 1.00 96.56 197 GLU A O 1
ATOM 1597 N N . SER A 1 198 ? -8.120 8.898 13.062 1.00 97.75 198 SER A N 1
ATOM 1598 C CA . SER A 1 198 ? -7.912 8.084 11.861 1.00 97.75 198 SER A CA 1
ATOM 1599 C C . SER A 1 198 ? -9.245 7.666 11.244 1.00 97.75 198 SER A C 1
ATOM 1601 O O . SER A 1 198 ? -9.471 7.884 10.059 1.00 97.75 198 SER A O 1
ATOM 1603 N N . PHE A 1 199 ? -10.182 7.166 12.047 1.00 97.56 199 PHE A N 1
ATOM 1604 C CA . PHE A 1 199 ? -11.528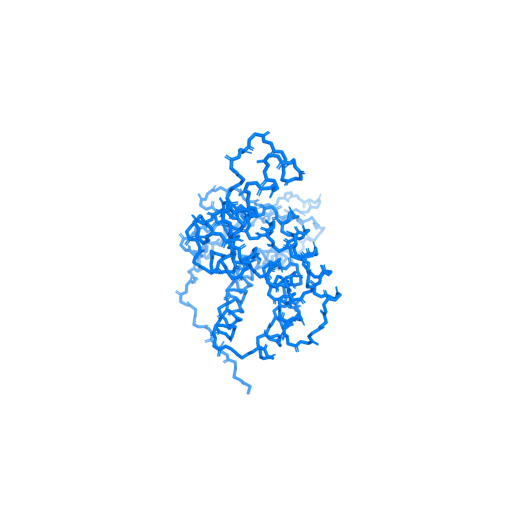 6.830 11.584 1.00 97.56 199 PHE A CA 1
ATOM 1605 C C . PHE A 1 199 ? -12.282 8.033 11.007 1.00 97.56 199 PHE A C 1
ATOM 1607 O O . PHE A 1 199 ? -12.920 7.912 9.964 1.00 97.56 199 PHE A O 1
ATOM 1614 N N . GLN A 1 200 ? -12.193 9.205 11.638 1.00 95.62 200 GLN A N 1
ATOM 1615 C CA . GLN A 1 200 ? -12.809 10.429 11.117 1.00 95.62 200 GLN A CA 1
ATOM 1616 C C . GLN A 1 200 ? -12.225 10.835 9.762 1.00 95.62 200 GLN A C 1
ATOM 1618 O O . GLN A 1 200 ? -12.993 11.197 8.874 1.00 95.62 200 GLN A O 1
ATOM 1623 N N . LYS A 1 201 ? -10.904 10.707 9.576 1.00 95.19 201 LYS A N 1
ATOM 1624 C CA . LYS A 1 201 ? -10.257 10.899 8.269 1.00 95.19 201 LYS A CA 1
ATOM 1625 C C . LYS A 1 201 ? -10.764 9.887 7.244 1.00 95.19 201 LYS A C 1
ATOM 1627 O O . LYS A 1 201 ? -11.140 10.274 6.151 1.00 95.19 201 LYS A O 1
ATOM 1632 N N . GLY A 1 202 ? -10.877 8.606 7.593 1.00 94.69 202 GLY A N 1
ATOM 1633 C CA . GLY A 1 202 ? -11.465 7.608 6.690 1.00 94.69 202 GLY A CA 1
ATOM 1634 C C . GLY A 1 202 ? -12.895 7.963 6.250 1.00 94.69 202 GLY A C 1
ATOM 1635 O O . GLY A 1 202 ? -13.222 7.864 5.067 1.00 94.69 202 GLY A O 1
ATOM 1636 N N . LEU A 1 203 ? -13.726 8.452 7.178 1.00 94.62 203 LEU A N 1
ATOM 1637 C CA . LEU A 1 203 ? -15.100 8.883 6.888 1.00 94.62 203 LEU A CA 1
ATOM 1638 C C . LEU A 1 203 ? -15.200 10.193 6.101 1.00 94.62 203 LEU A C 1
ATOM 1640 O O . LEU A 1 203 ? -16.254 10.445 5.522 1.00 94.62 203 LEU A O 1
ATOM 1644 N N . SER A 1 204 ? -14.158 11.031 6.050 1.00 91.94 204 SER A N 1
ATOM 1645 C CA . SER A 1 204 ? -14.182 12.200 5.160 1.00 91.94 204 SER A CA 1
ATOM 1646 C C . SER A 1 204 ? -14.062 11.810 3.686 1.00 91.94 204 SER A C 1
ATOM 1648 O O . SER A 1 204 ? -14.512 12.573 2.838 1.00 91.94 204 SER A O 1
ATOM 1650 N N . PHE A 1 205 ? -13.500 10.632 3.384 1.00 88.88 205 PHE A N 1
ATOM 1651 C CA . PHE A 1 205 ? -13.441 10.076 2.025 1.00 88.88 205 PHE A CA 1
ATOM 1652 C C . PHE A 1 205 ? -14.665 9.213 1.689 1.00 88.88 205 PHE A C 1
ATOM 1654 O O . PHE A 1 205 ? -15.185 9.291 0.582 1.00 88.88 205 PHE A O 1
ATOM 1661 N N . ASP A 1 206 ? -15.152 8.414 2.643 1.00 88.12 206 ASP A N 1
ATOM 1662 C CA . ASP A 1 206 ? -16.393 7.640 2.505 1.00 88.12 206 ASP A CA 1
ATOM 1663 C C . ASP A 1 206 ? -17.257 7.772 3.771 1.00 88.12 206 ASP A C 1
ATOM 1665 O O . ASP A 1 206 ? -17.107 6.990 4.718 1.00 88.12 206 ASP A O 1
ATOM 1669 N N . PRO A 1 207 ? -18.210 8.724 3.798 1.00 91.44 207 PRO A N 1
ATOM 1670 C CA . PRO A 1 207 ? -19.078 8.948 4.955 1.00 91.44 207 PRO A CA 1
ATOM 1671 C C . PRO A 1 207 ? -19.971 7.758 5.328 1.00 91.44 207 PRO A C 1
ATOM 1673 O O . PRO A 1 207 ? -20.542 7.740 6.422 1.00 91.44 207 PRO A O 1
ATOM 1676 N N . ARG A 1 208 ? -20.142 6.776 4.431 1.00 90.62 208 ARG A N 1
ATOM 1677 C CA . ARG A 1 208 ? -21.008 5.604 4.626 1.00 90.62 208 ARG A CA 1
ATOM 1678 C C . ARG A 1 208 ? -20.216 4.325 4.890 1.00 90.62 208 ARG A C 1
ATOM 1680 O O . ARG A 1 208 ? -20.827 3.255 4.963 1.00 90.62 208 ARG A O 1
ATOM 1687 N N . ASN A 1 209 ? -18.901 4.421 5.095 1.00 94.88 209 ASN A N 1
ATOM 1688 C CA . ASN A 1 209 ? -18.059 3.259 5.338 1.00 94.88 209 ASN A CA 1
ATOM 1689 C C . ASN A 1 209 ? -18.522 2.481 6.583 1.00 94.88 209 ASN A C 1
ATOM 1691 O O . ASN A 1 209 ? -18.355 2.918 7.726 1.00 94.88 209 ASN A O 1
ATOM 1695 N N . ARG A 1 210 ? -19.127 1.309 6.362 1.00 95.25 210 ARG A N 1
ATOM 1696 C CA . ARG A 1 210 ? -19.797 0.538 7.421 1.00 95.25 210 ARG A CA 1
ATOM 1697 C C . ARG A 1 210 ? -18.831 0.052 8.495 1.00 95.25 210 ARG A C 1
ATOM 1699 O O . ARG A 1 210 ? -19.207 0.037 9.667 1.00 95.25 210 ARG A O 1
ATOM 1706 N N . ASP A 1 211 ? -17.615 -0.318 8.104 1.00 95.31 211 ASP A N 1
ATOM 1707 C CA . ASP A 1 211 ? -16.608 -0.842 9.022 1.00 95.31 211 ASP A CA 1
ATOM 1708 C C . ASP A 1 211 ? -16.141 0.247 9.985 1.00 95.31 211 ASP A C 1
ATOM 1710 O O . ASP A 1 211 ? -16.197 0.054 11.199 1.00 95.31 211 ASP A O 1
ATOM 1714 N N . ILE A 1 212 ? -15.794 1.432 9.470 1.00 96.69 212 ILE A N 1
ATOM 1715 C CA . ILE A 1 212 ? -15.386 2.559 10.317 1.00 96.69 212 ILE A CA 1
ATOM 1716 C C . ILE A 1 212 ? -16.529 3.006 11.240 1.00 96.69 212 ILE A C 1
ATOM 1718 O O . ILE A 1 212 ? -16.321 3.225 12.437 1.00 96.69 212 ILE A O 1
ATOM 1722 N N . VAL A 1 213 ? -17.755 3.114 10.714 1.00 95.00 213 VAL A N 1
ATOM 1723 C CA . VAL A 1 213 ? -18.936 3.453 11.527 1.00 95.00 213 VAL A CA 1
ATOM 1724 C C . VAL A 1 213 ? -19.141 2.429 12.646 1.00 95.00 213 VAL A C 1
ATOM 1726 O O . VAL A 1 213 ? -19.496 2.808 13.763 1.00 95.00 213 VAL A O 1
ATOM 1729 N N . SER A 1 214 ? -18.920 1.142 12.372 1.00 93.88 214 SER A N 1
ATOM 1730 C CA . SER A 1 214 ? -19.009 0.078 13.373 1.00 93.88 214 SER A CA 1
ATOM 1731 C C . SER A 1 214 ? -17.951 0.238 14.467 1.00 93.88 214 SER A C 1
ATOM 1733 O O . SER A 1 214 ? -18.301 0.217 15.648 1.00 93.88 214 SER A O 1
ATOM 1735 N N . GLU A 1 215 ? -16.687 0.494 14.110 1.00 95.19 215 GLU A N 1
ATOM 1736 C CA . GLU A 1 215 ? -15.618 0.722 15.097 1.00 95.19 215 GLU A CA 1
ATOM 1737 C C . GLU A 1 215 ? -15.922 1.932 15.991 1.00 95.19 215 GLU A C 1
ATOM 1739 O O . GLU A 1 215 ? -15.868 1.835 17.218 1.00 95.19 215 GLU A O 1
ATOM 1744 N N . LEU A 1 216 ? -16.351 3.058 15.412 1.00 92.62 216 LEU A N 1
ATOM 1745 C CA . LEU A 1 216 ? -16.735 4.246 16.184 1.00 92.62 216 LEU A CA 1
ATOM 1746 C C . LEU A 1 216 ? -17.950 4.000 17.091 1.00 92.62 216 LEU A C 1
ATOM 1748 O O . LEU A 1 216 ? -18.005 4.533 18.201 1.00 92.62 216 LEU A O 1
ATOM 1752 N N . LYS A 1 217 ? -18.918 3.184 16.656 1.00 88.62 217 LYS A N 1
ATOM 1753 C CA . LYS A 1 217 ? -20.043 2.759 17.505 1.00 88.62 217 LYS A CA 1
ATOM 1754 C C . LYS A 1 217 ? -19.571 1.902 18.676 1.00 88.62 217 LYS A C 1
ATOM 1756 O O . LYS A 1 217 ? -20.010 2.153 19.797 1.00 88.62 217 LYS A O 1
ATOM 1761 N N . ARG A 1 218 ? -18.662 0.946 18.444 1.00 87.12 218 ARG A N 1
ATOM 1762 C CA . ARG A 1 218 ? -18.089 0.069 19.485 1.00 87.12 218 ARG A CA 1
ATOM 1763 C C . ARG A 1 218 ? -17.281 0.835 20.525 1.00 87.12 218 ARG A C 1
ATOM 1765 O O . ARG A 1 218 ? -17.333 0.492 21.699 1.00 87.12 218 ARG A O 1
ATOM 1772 N N . LEU A 1 219 ? -16.593 1.901 20.121 1.00 85.31 219 LEU A N 1
ATOM 1773 C CA . LEU A 1 219 ? -15.898 2.807 21.045 1.00 85.31 219 LEU A CA 1
ATOM 1774 C C . LEU A 1 219 ? -16.845 3.644 21.914 1.00 85.31 219 LEU A C 1
ATOM 1776 O O . LEU A 1 219 ? -16.389 4.375 22.795 1.00 85.31 219 LEU A O 1
ATOM 1780 N N . GLY A 1 220 ? -18.150 3.529 21.669 1.00 71.06 220 GLY A N 1
ATOM 1781 C CA . GLY A 1 220 ? -19.170 4.404 22.199 1.00 71.06 220 GLY A CA 1
ATOM 1782 C C . GLY A 1 220 ? -19.135 5.713 21.428 1.00 71.06 220 GLY A C 1
ATOM 1783 O O . GLY A 1 220 ? -18.291 6.572 21.688 1.00 71.06 220 GLY A O 1
ATOM 1784 N N . MET A 1 221 ? -20.082 5.905 20.502 1.00 56.62 221 MET A N 1
ATOM 1785 C CA . MET A 1 221 ? -20.333 7.240 19.962 1.00 56.62 221 MET A CA 1
ATOM 1786 C C . MET A 1 221 ? -20.599 8.174 21.144 1.00 56.62 221 MET A C 1
ATOM 1788 O O . MET A 1 221 ? -21.677 8.144 21.740 1.00 56.62 221 MET A O 1
ATOM 1792 N N . ARG A 1 222 ? -19.626 9.019 21.502 1.00 56.50 222 ARG A N 1
ATOM 1793 C CA . ARG A 1 222 ? -19.875 10.106 22.446 1.00 56.50 222 ARG A CA 1
ATOM 1794 C C . ARG A 1 222 ? -20.890 11.026 21.786 1.00 56.50 222 ARG A C 1
ATOM 1796 O O . ARG A 1 222 ? -20.559 11.734 20.834 1.00 56.50 222 ARG A O 1
ATOM 1803 N N . LYS A 1 223 ? -22.132 10.981 22.273 1.00 58.03 223 LYS A N 1
ATOM 1804 C CA . LYS A 1 223 ? -23.218 11.830 21.782 1.00 58.03 223 LYS A CA 1
ATOM 1805 C C . LYS A 1 223 ? -22.755 13.288 21.777 1.00 58.03 223 LYS A C 1
ATOM 1807 O O . LYS A 1 223 ? -22.014 13.706 22.670 1.00 58.03 223 LYS A O 1
ATOM 1812 N N . ARG A 1 224 ? -23.153 14.046 20.746 1.00 60.78 224 ARG A N 1
ATOM 1813 C CA . ARG A 1 224 ? -22.742 15.451 20.575 1.00 60.78 224 ARG A CA 1
ATOM 1814 C C . ARG A 1 224 ? -22.946 16.223 21.890 1.00 60.78 224 ARG A C 1
ATOM 1816 O O . ARG A 1 224 ? -23.975 16.005 22.527 1.00 60.78 224 ARG A O 1
ATOM 1823 N N . PRO A 1 225 ? -22.019 17.087 22.331 1.00 68.44 225 PRO A N 1
ATOM 1824 C CA . PRO A 1 225 ? -22.265 17.932 23.502 1.00 68.44 225 PRO A CA 1
ATOM 1825 C C . PRO A 1 225 ? -23.610 18.661 23.362 1.00 68.44 225 PRO A C 1
ATOM 1827 O O . PRO A 1 225 ? -24.022 18.963 22.243 1.00 68.44 225 PRO A O 1
ATOM 1830 N N . ILE A 1 226 ? -24.320 18.863 24.478 1.00 76.62 226 ILE A N 1
ATOM 1831 C CA . ILE A 1 226 ? -25.649 19.504 24.461 1.00 76.62 226 ILE A CA 1
ATOM 1832 C C . ILE A 1 226 ? -25.537 20.913 23.881 1.00 76.62 226 ILE A C 1
ATOM 1834 O O . ILE A 1 226 ? -26.385 21.320 23.096 1.00 76.62 226 ILE A O 1
ATOM 1838 N N . PHE A 1 227 ? -24.440 21.596 24.201 1.00 83.00 227 PHE A N 1
ATOM 1839 C CA . PHE A 1 227 ? -24.077 22.892 23.655 1.00 83.00 227 PHE A CA 1
ATOM 1840 C C . PHE A 1 227 ? -22.827 22.731 22.775 1.00 83.00 227 PHE A C 1
ATOM 1842 O O . PHE A 1 227 ? -21.714 22.654 23.307 1.00 83.00 227 PHE A O 1
ATOM 1849 N N . PRO A 1 228 ? -22.978 22.639 21.438 1.00 74.19 228 PRO A N 1
ATOM 1850 C CA . PRO A 1 228 ? -21.866 22.409 20.511 1.00 74.19 228 PRO A CA 1
ATOM 1851 C C . PRO A 1 228 ? -20.818 23.526 20.491 1.00 74.19 228 PRO A C 1
ATOM 1853 O O . PRO A 1 228 ? -19.670 23.261 20.152 1.00 74.19 228 PRO A O 1
ATOM 1856 N N . SER A 1 229 ? -21.203 24.749 20.868 1.00 87.44 229 SER A N 1
ATOM 1857 C CA . SER A 1 229 ? -20.327 25.924 20.950 1.00 87.44 229 SER A CA 1
ATOM 1858 C C . SER A 1 229 ? -19.400 25.924 22.170 1.00 87.44 229 SER A C 1
ATOM 1860 O O . SER A 1 229 ? -18.468 26.720 22.226 1.00 87.44 229 SER A O 1
ATOM 1862 N N . LEU A 1 230 ? -19.630 25.040 23.148 1.00 79.06 230 LEU A N 1
ATOM 1863 C CA . LEU A 1 230 ? -18.847 24.965 24.380 1.00 79.06 230 LEU A CA 1
ATOM 1864 C C . LEU A 1 230 ? -17.939 23.730 24.390 1.00 79.06 230 LEU A C 1
ATOM 1866 O O . LEU A 1 230 ? -18.304 22.648 23.923 1.00 79.06 230 LEU A O 1
ATOM 1870 N N . SER A 1 231 ? -16.761 23.868 25.006 1.00 73.06 231 SER A N 1
ATOM 1871 C CA . SER A 1 231 ? -15.845 22.744 25.234 1.00 73.06 231 SER A CA 1
ATOM 1872 C C . SER A 1 231 ? -16.514 21.619 26.039 1.00 73.06 231 SER A C 1
ATOM 1874 O O . SER A 1 231 ? -17.430 21.830 26.834 1.00 73.06 231 SER A O 1
ATOM 1876 N N . ARG A 1 232 ? -16.031 20.386 25.869 1.00 69.06 232 ARG A N 1
ATOM 1877 C CA . ARG A 1 232 ? -16.538 19.199 26.580 1.00 69.06 232 ARG A CA 1
ATOM 1878 C C . ARG A 1 232 ? -16.245 19.212 28.082 1.00 69.06 232 ARG A C 1
ATOM 1880 O O . ARG A 1 232 ? -16.968 18.568 28.834 1.00 69.06 232 ARG A O 1
ATOM 1887 N N . SER A 1 233 ? -15.196 19.910 28.513 1.00 77.88 233 SER A N 1
ATOM 1888 C CA . SER A 1 233 ? -14.882 20.110 29.933 1.00 77.88 233 SER A CA 1
ATOM 1889 C C . SER A 1 233 ? -15.730 21.208 30.574 1.00 77.88 233 SER A C 1
ATOM 1891 O O . SER A 1 233 ? -15.728 21.331 31.797 1.00 77.88 233 SER A O 1
ATOM 1893 N N . HIS A 1 234 ? -16.472 21.978 29.767 1.00 86.06 234 HIS A N 1
ATOM 1894 C CA . HIS A 1 234 ? -17.308 23.056 30.265 1.00 86.06 234 HIS A CA 1
ATOM 1895 C C . HIS A 1 234 ? -18.401 22.484 31.184 1.00 86.06 234 HIS A C 1
ATOM 1897 O O . HIS A 1 234 ? -19.073 21.524 30.785 1.00 86.06 234 HIS A O 1
ATOM 1903 N N . PRO A 1 235 ? -18.633 23.057 32.379 1.00 87.94 235 PRO A N 1
ATOM 1904 C CA . PRO A 1 235 ? -19.642 22.574 33.326 1.00 87.94 235 PRO A CA 1
ATOM 1905 C C . PRO A 1 235 ? -21.017 22.332 32.681 1.00 87.94 235 PRO A C 1
ATOM 1907 O O . PRO A 1 235 ? -21.630 21.288 32.902 1.00 87.94 235 PRO A O 1
ATOM 1910 N N . LEU A 1 236 ? -21.434 23.238 31.787 1.00 85.50 236 LEU A N 1
ATOM 1911 C CA . LEU A 1 236 ? -22.701 23.158 31.041 1.00 85.50 236 LEU A CA 1
ATOM 1912 C C . LEU A 1 236 ? -22.792 21.994 30.037 1.00 85.50 236 LEU A C 1
ATOM 1914 O O . LEU A 1 236 ? -23.888 21.614 29.648 1.00 85.50 236 LEU A O 1
ATOM 1918 N N . ASN A 1 237 ? -21.673 21.390 29.631 1.00 86.69 237 ASN A N 1
ATOM 1919 C CA . ASN A 1 237 ? -21.669 20.152 28.845 1.00 86.69 237 ASN A CA 1
ATOM 1920 C C . ASN A 1 237 ? -21.410 18.911 29.714 1.00 86.69 237 ASN A C 1
ATOM 1922 O O . ASN A 1 237 ? -21.945 17.840 29.422 1.00 86.69 237 ASN A O 1
ATOM 1926 N N . LYS A 1 238 ? -20.620 19.045 30.788 1.00 82.06 238 LYS A N 1
ATOM 1927 C CA . LYS A 1 238 ? -20.243 17.945 31.687 1.00 82.06 238 LYS A CA 1
ATOM 1928 C C . LYS A 1 238 ? -21.427 17.451 32.522 1.00 82.06 238 LYS A C 1
ATOM 1930 O O . LYS A 1 238 ? -21.746 16.266 32.468 1.00 82.06 238 LYS A O 1
ATOM 1935 N N . TYR A 1 239 ? -22.087 18.330 33.278 1.00 88.38 239 TYR A N 1
ATOM 1936 C CA . TYR A 1 239 ? -23.121 17.912 34.236 1.00 88.38 239 TYR A CA 1
ATOM 1937 C C . TYR A 1 239 ? -24.438 17.502 33.567 1.00 88.38 239 TYR A C 1
ATOM 1939 O O . TYR A 1 239 ? -24.921 16.408 33.865 1.00 88.38 239 TYR A O 1
ATOM 1947 N N . PRO A 1 240 ? -24.980 18.262 32.598 1.00 85.00 240 PRO A N 1
ATOM 1948 C CA . PRO A 1 240 ? -26.174 17.835 31.870 1.00 85.00 240 PRO A CA 1
ATOM 1949 C C . PRO A 1 240 ? -25.969 16.525 31.100 1.00 85.00 240 PRO A C 1
ATOM 1951 O O . PRO A 1 240 ? -26.859 15.677 31.061 1.00 85.00 240 PRO A O 1
ATOM 1954 N N . GLY A 1 241 ? -24.769 16.308 30.547 1.00 78.69 241 GLY A N 1
ATOM 1955 C CA . GLY A 1 241 ? -24.406 15.039 29.917 1.00 78.69 241 GLY A CA 1
ATOM 1956 C C . GLY A 1 241 ? -24.451 13.856 30.892 1.00 78.69 241 GLY A C 1
ATOM 1957 O O . GLY A 1 241 ? -25.000 12.807 30.555 1.00 78.69 241 GLY A O 1
ATOM 1958 N N . ILE A 1 242 ? -23.931 14.028 32.113 1.00 81.06 242 ILE A N 1
ATOM 1959 C CA . ILE A 1 242 ? -23.963 12.995 33.164 1.00 81.06 242 ILE A CA 1
ATOM 1960 C C . ILE A 1 242 ? -25.403 12.700 33.606 1.00 81.06 242 ILE A C 1
ATOM 1962 O O . ILE A 1 242 ? -25.775 11.532 33.717 1.00 81.06 242 ILE A O 1
ATOM 1966 N N . ILE A 1 243 ? -26.216 13.736 33.832 1.00 87.25 243 ILE A N 1
ATOM 1967 C CA . ILE A 1 243 ? -27.608 13.596 34.292 1.00 87.25 243 ILE A CA 1
ATOM 1968 C C . ILE A 1 243 ? -28.442 12.827 33.263 1.00 87.25 243 ILE A C 1
ATOM 1970 O O . ILE A 1 243 ? -29.091 11.842 33.610 1.00 87.25 243 ILE A O 1
ATOM 1974 N N . LEU A 1 244 ? -28.369 13.212 31.986 1.00 81.94 244 LEU A N 1
ATOM 1975 C CA . LEU A 1 244 ? -29.120 12.544 30.922 1.00 81.94 244 LEU A CA 1
ATOM 1976 C C . LEU A 1 244 ? -28.717 11.075 30.737 1.00 81.94 244 LEU A C 1
ATOM 1978 O O . LEU A 1 244 ? -29.584 10.238 30.490 1.00 81.94 244 LEU A O 1
ATOM 1982 N N . THR A 1 245 ? -27.426 10.766 30.913 1.00 78.62 245 THR A N 1
ATOM 1983 C CA . THR A 1 245 ? -26.917 9.385 30.863 1.00 78.62 245 THR A CA 1
ATOM 1984 C C . THR A 1 245 ? -27.478 8.548 32.015 1.00 78.62 245 THR A C 1
ATOM 1986 O O . THR A 1 245 ? -27.915 7.417 31.814 1.00 78.62 245 THR A O 1
ATOM 1989 N N . ARG A 1 246 ? -27.520 9.103 33.237 1.00 82.44 246 ARG A N 1
ATOM 1990 C CA . ARG A 1 246 ? -28.082 8.411 34.413 1.00 82.44 246 ARG A CA 1
ATOM 1991 C C . ARG A 1 246 ? -29.578 8.137 34.280 1.00 82.44 246 ARG A C 1
ATOM 1993 O O . ARG A 1 246 ? -30.046 7.111 34.758 1.00 82.44 246 ARG A O 1
ATOM 2000 N N . LEU A 1 247 ? -30.307 9.024 33.609 1.00 86.19 247 LEU A N 1
ATOM 2001 C CA . LEU A 1 247 ? -31.743 8.886 33.365 1.00 86.19 247 LEU A CA 1
ATOM 2002 C C . LEU A 1 247 ? -32.078 8.023 32.135 1.00 86.19 247 LEU A C 1
ATOM 2004 O O . LEU A 1 247 ? -33.251 7.871 31.814 1.00 86.19 247 LEU A O 1
ATOM 2008 N N . LYS A 1 248 ? -31.077 7.473 31.424 1.00 76.88 248 LYS A N 1
ATOM 2009 C CA . LYS A 1 248 ? -31.240 6.754 30.141 1.00 76.88 248 LYS A CA 1
ATOM 2010 C C . LYS A 1 248 ? -31.981 7.555 29.056 1.00 76.88 248 LYS A C 1
ATOM 2012 O O . LYS A 1 248 ? -32.450 6.990 28.073 1.00 76.88 248 LYS A O 1
ATOM 2017 N N . LEU A 1 249 ? -32.055 8.877 29.204 1.00 72.12 249 LEU A N 1
ATOM 2018 C CA . LEU A 1 249 ? -32.634 9.796 28.216 1.00 72.12 249 LEU A CA 1
ATOM 2019 C C . LEU A 1 249 ? -31.649 10.088 27.078 1.00 72.12 249 LEU A C 1
ATOM 2021 O O . LEU A 1 249 ? -31.998 10.664 26.046 1.00 72.12 249 LEU A O 1
ATOM 2025 N N . ARG A 1 250 ? -30.385 9.714 27.280 1.00 60.06 250 ARG A N 1
ATOM 2026 C CA . ARG A 1 250 ? -29.296 9.849 26.331 1.00 60.06 250 ARG A CA 1
ATOM 2027 C C . ARG A 1 250 ? -28.182 8.864 26.671 1.00 60.06 250 ARG A C 1
ATOM 2029 O O . ARG A 1 250 ? -28.150 8.356 27.801 1.00 60.06 250 ARG A O 1
#